Protein 8WT4 (pdb70)

Nearest PDB structures (foldseek):
  8wt4-assembly1_B  TM=1.008E+00  e=4.078E-30  Bacillus subtilis subsp. subtilis str. 168
  7v6s-assembly2_B  TM=8.913E-01  e=2.807E-09  Escherichia coli K-12
  8xud-assembly1_I  TM=8.919E-01  e=7.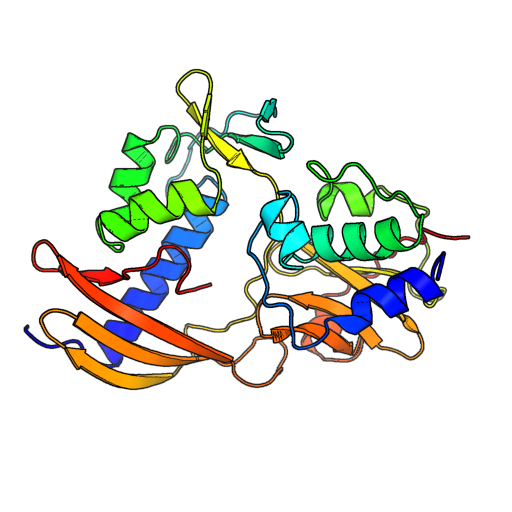367E-09  Escherichia coli K-12
  8xup-assembly1_I  TM=8.665E-01  e=4.696E-09  Escherichia coli K-12
  2k1g-assembly1_A  TM=8.722E-01  e=8.378E-09  Escherichia coli K-12

B-factor: mean 20.73, std 11.18, range [6.64, 70.28]

Structure (mmCIF, N/CA/C/O backbone):
data_8WT4
#
_entry.id   8WT4
#
_cell.length_a   92.200
_cell.length_b   58.840
_cell.length_c   69.390
_cell.angle_alpha   90.00
_cell.angle_beta   90.00
_cell.angle_gamma   90.00
#
_symmetry.space_group_name_H-M   'P 21 21 2'
#
loop_
_entity.id
_entity.type
_entity.pdbx_description
1 polymer 'Uncharacterized protein YoeB'
2 polymer 'Peptidoglycan DL-endopeptidase CwlO'
3 water water
#
loop_
_atom_site.group_PDB
_atom_site.id
_atom_site.type_symbol
_atom_site.label_atom_id
_atom_site.label_alt_id
_atom_site.label_comp_id
_atom_site.label_asym_id
_atom_site.label_entity_id
_atom_site.label_seq_id
_atom_site.pdbx_PDB_ins_code
_atom_site.Cartn_x
_atom_site.Cartn_y
_atom_site.Cartn_z
_atom_site.occupancy
_atom_site.B_iso_or_equiv
_atom_site.auth_seq_id
_atom_site.auth_comp_id
_atom_site.auth_asym_id
_atom_site.auth_atom_id
_atom_site.pdbx_PDB_model_num
ATOM 1 N N . SER A 1 27 ? 2.074 14.658 -4.009 1.00 54.15 27 SER A N 1
ATOM 2 C CA . SER A 1 27 ? 2.558 15.988 -4.370 1.00 61.92 27 SER A CA 1
ATOM 3 C C . SER A 1 27 ? 3.981 16.207 -3.863 1.00 66.52 27 SER A C 1
ATOM 4 O O . SER A 1 27 ? 4.945 15.752 -4.478 1.00 64.21 27 SER A O 1
ATOM 7 N N . GLY A 1 28 ? 4.102 16.891 -2.723 1.00 65.40 28 GLY A N 1
ATOM 8 C CA . GLY A 1 28 ? 5.385 17.028 -2.069 1.00 54.99 28 GLY A CA 1
ATOM 9 C C . GLY A 1 28 ? 6.001 15.724 -1.602 1.00 61.33 28 GLY A C 1
ATOM 10 O O . GLY A 1 28 ? 7.086 15.751 -1.014 1.00 54.86 28 GLY A O 1
ATOM 11 N N . ASP A 1 29 ? 5.343 14.593 -1.859 1.00 46.37 29 ASP A N 1
ATOM 12 C CA . ASP A 1 29 ? 5.801 13.279 -1.438 1.00 46.53 29 ASP A CA 1
ATOM 13 C C . ASP A 1 29 ? 5.965 12.337 -2.623 1.00 38.44 29 ASP A C 1
ATOM 14 O O . ASP A 1 29 ? 5.421 12.552 -3.711 1.00 35.86 29 ASP A O 1
ATOM 19 N N . LEU A 1 30 ? 6.731 11.277 -2.377 1.00 34.26 30 LEU A N 1
ATOM 20 C CA . LEU A 1 30 ? 6.946 10.204 -3.336 1.00 31.05 30 LEU A CA 1
ATOM 21 C C . LEU A 1 30 ? 6.789 8.898 -2.575 1.00 23.18 30 LEU A C 1
ATOM 22 O O . LEU A 1 30 ? 7.536 8.648 -1.625 1.00 29.88 30 LEU A O 1
ATOM 27 N N . SER A 1 31 ? 5.811 8.084 -2.963 1.00 19.85 31 SER A N 1
ATOM 28 C CA . SER A 1 31 ? 5.540 6.860 -2.226 1.00 17.69 31 SER A CA 1
ATOM 29 C C . SER A 1 31 ? 6.475 5.736 -2.676 1.00 17.51 31 SER A C 1
ATOM 30 O O . SER A 1 31 ? 7.182 5.842 -3.680 1.00 25.35 31 SER A O 1
ATOM 33 N N . GLN A 1 32 ? 6.483 4.650 -1.895 1.00 21.25 32 GLN A N 1
ATOM 34 C CA . GLN A 1 32 ? 7.233 3.456 -2.278 1.00 24.24 32 GLN A CA 1
ATOM 35 C C . GLN A 1 32 ? 6.817 2.975 -3.661 1.00 22.93 32 GLN A C 1
ATOM 36 O O . GLN A 1 32 ? 7.661 2.607 -4.487 1.00 22.17 32 GLN A O 1
ATOM 42 N N . LYS A 1 33 ? 5.509 2.974 -3.924 1.00 25.36 33 LYS A N 1
ATOM 43 C CA . LYS A 1 33 ? 4.980 2.529 -5.209 1.00 25.29 33 LYS A CA 1
ATOM 44 C C . LYS A 1 33 ? 5.452 3.433 -6.344 1.00 24.47 33 LYS A C 1
ATOM 45 O O . LYS A 1 33 ? 5.869 2.953 -7.406 1.00 22.75 33 LYS A O 1
ATOM 51 N N . GLN A 1 34 ? 5.386 4.751 -6.136 1.00 18.66 34 GLN A N 1
ATOM 52 C CA . GLN A 1 34 ? 5.815 5.688 -7.168 1.00 18.81 34 GLN A CA 1
ATOM 53 C C . GLN A 1 34 ? 7.322 5.628 -7.375 1.00 18.96 34 GLN A C 1
ATOM 54 O O . GLN A 1 34 ? 7.803 5.751 -8.507 1.00 20.02 34 GLN A O 1
ATOM 60 N N . ALA A 1 35 ? 8.081 5.444 -6.293 1.00 15.96 35 ALA A N 1
ATOM 61 C CA . ALA A 1 35 ? 9.535 5.387 -6.409 1.00 16.70 35 ALA A CA 1
ATOM 62 C C . ALA A 1 35 ? 9.975 4.210 -7.268 1.00 15.75 35 ALA A C 1
ATOM 63 O O . ALA A 1 35 ? 10.889 4.341 -8.092 1.00 16.51 35 ALA A O 1
ATOM 65 N N . LEU A 1 36 ? 9.340 3.049 -7.089 1.00 19.29 36 LEU A N 1
ATOM 66 C CA . LEU A 1 36 ? 9.698 1.888 -7.898 1.00 19.41 36 LEU A CA 1
ATOM 67 C C . LEU A 1 36 ? 9.358 2.104 -9.369 1.00 18.10 36 LEU A C 1
ATOM 68 O O . LEU A 1 36 ? 10.146 1.740 -10.251 1.00 17.33 36 LEU A O 1
ATOM 73 N N . GLN A 1 37 ? 8.198 2.703 -9.659 1.00 17.46 37 GLN A N 1
ATOM 74 C CA . GLN A 1 37 ? 7.834 2.949 -11.052 1.00 20.43 37 GLN A CA 1
ATOM 75 C C . GLN A 1 37 ? 8.826 3.892 -11.727 1.00 19.08 37 GLN A C 1
ATOM 76 O O . GLN A 1 37 ? 9.196 3.684 -12.889 1.00 18.07 37 GLN A O 1
ATOM 82 N N . LEU A 1 38 ? 9.273 4.929 -11.011 1.00 17.24 38 LEU A N 1
ATOM 83 C CA . LEU A 1 38 ? 10.290 5.824 -11.554 1.00 14.14 38 LEU A CA 1
ATOM 84 C C . LEU A 1 38 ? 11.622 5.110 -11.727 1.00 16.78 38 LEU A C 1
ATOM 85 O O . LEU A 1 38 ? 12.324 5.328 -12.723 1.00 16.19 38 LEU A O 1
ATOM 90 N N . ALA A 1 39 ? 11.992 4.263 -10.762 1.00 17.52 39 ALA A N 1
ATOM 91 C CA . ALA A 1 39 ? 13.238 3.511 -10.878 1.00 13.59 39 ALA A CA 1
ATOM 92 C C . ALA A 1 39 ? 13.225 2.610 -12.108 1.00 13.65 39 ALA A C 1
ATOM 93 O O . ALA A 1 39 ? 14.229 2.512 -12.827 1.00 14.21 39 ALA A O 1
ATOM 95 N N . LEU A 1 40 ? 12.092 1.952 -12.377 1.00 13.49 40 LEU A N 1
ATOM 96 C CA . LEU A 1 40 ? 12.018 1.080 -13.545 1.00 14.00 40 LEU A CA 1
ATOM 97 C C . LEU A 1 40 ? 12.140 1.874 -14.839 1.00 14.73 40 LEU A C 1
ATOM 98 O O . LEU A 1 40 ? 12.739 1.398 -15.812 1.00 15.99 40 LEU A O 1
ATOM 103 N N . SER A 1 41 ? 11.584 3.089 -14.872 1.00 12.19 41 SER A N 1
ATOM 104 C CA . SER A 1 41 ? 11.759 3.931 -16.051 1.00 11.23 41 SER A CA 1
ATOM 105 C C . SER A 1 41 ? 13.216 4.345 -16.220 1.00 15.92 41 SER A C 1
ATOM 106 O O . SER A 1 41 ? 13.749 4.324 -17.339 1.00 16.77 41 SER A O 1
ATOM 109 N N . ALA A 1 42 ? 13.876 4.724 -15.124 1.00 13.86 42 ALA A N 1
ATOM 110 C CA . ALA A 1 42 ? 15.293 5.065 -15.198 1.00 12.53 42 ALA A CA 1
ATOM 111 C C . ALA A 1 42 ? 16.119 3.891 -15.709 1.00 12.76 42 ALA A C 1
ATOM 112 O O . ALA A 1 42 ? 17.037 4.074 -16.516 1.00 15.47 42 ALA A O 1
ATOM 114 N N . ARG A 1 43 ? 15.809 2.676 -15.249 1.00 12.94 43 ARG A N 1
ATOM 115 C CA . ARG A 1 43 ? 16.531 1.498 -15.721 1.00 11.10 43 ARG A CA 1
ATOM 116 C C . ARG A 1 43 ? 16.386 1.333 -17.228 1.00 14.79 43 ARG A C 1
ATOM 117 O O . ARG A 1 43 ? 17.366 1.092 -17.941 1.00 12.88 43 ARG A O 1
ATOM 125 N N . GLU A 1 44 ? 15.156 1.441 -17.725 1.00 13.29 44 GLU A N 1
ATOM 126 C CA . GLU A 1 44 ? 14.917 1.282 -19.152 1.00 16.68 44 GLU A CA 1
ATOM 127 C C . GLU A 1 44 ? 15.643 2.357 -19.956 1.00 14.12 44 GLU A C 1
ATOM 128 O O . GLU A 1 44 ? 16.256 2.062 -20.989 1.00 12.91 44 GLU A O 1
ATOM 134 N N . HIS A 1 45 ? 15.611 3.607 -19.485 1.00 11.77 45 HIS A N 1
ATOM 135 C CA . HIS A 1 45 ? 16.286 4.687 -20.202 1.00 11.76 45 HIS A CA 1
ATOM 136 C C . HIS A 1 45 ? 17.803 4.522 -20.183 1.00 12.93 45 HIS A C 1
ATOM 137 O O . HIS A 1 45 ? 18.471 4.758 -21.199 1.00 15.55 45 HIS A O 1
ATOM 144 N N . PHE A 1 46 ? 18.370 4.121 -19.044 1.00 11.88 46 PHE A N 1
ATOM 145 C CA . PHE A 1 46 ? 19.812 3.900 -18.991 1.00 9.87 46 PHE A CA 1
ATOM 146 C C . PHE A 1 46 ? 20.223 2.781 -19.939 1.00 12.83 46 PHE A C 1
ATOM 147 O O . PHE A 1 46 ? 21.167 2.929 -20.727 1.00 12.28 46 PHE A O 1
ATOM 155 N N . TRP A 1 47 ? 19.520 1.649 -19.874 1.00 12.97 47 TRP A N 1
ATOM 156 C CA . TRP A 1 47 ? 19.856 0.506 -20.716 1.00 10.91 47 TRP A CA 1
ATOM 157 C C . TRP A 1 47 ? 19.735 0.858 -22.195 1.00 12.95 47 TRP A C 1
ATOM 158 O O . TRP A 1 47 ? 20.625 0.547 -22.998 1.00 12.33 47 TRP A O 1
ATOM 169 N N . ASN A 1 48 ? 18.641 1.525 -22.568 1.00 11.39 48 ASN A N 1
ATOM 170 C CA . ASN A 1 48 ? 18.414 1.859 -23.972 1.00 13.88 48 ASN A CA 1
ATOM 171 C C . ASN A 1 48 ? 19.462 2.837 -24.491 1.00 13.82 48 ASN A C 1
ATOM 172 O O . ASN A 1 48 ? 19.916 2.721 -25.639 1.00 14.12 48 ASN A O 1
ATOM 177 N N . THR A 1 49 ? 19.852 3.810 -23.665 1.00 13.73 49 THR A N 1
ATOM 178 C CA . THR A 1 49 ? 20.849 4.785 -24.094 1.00 12.59 49 THR A CA 1
ATOM 179 C C . THR A 1 49 ? 22.228 4.149 -24.231 1.00 12.76 49 THR A C 1
ATOM 180 O O . THR A 1 49 ? 22.924 4.386 -25.224 1.00 15.03 49 THR A O 1
ATOM 184 N N . MET A 1 50 ? 22.644 3.339 -23.247 1.00 8.37 50 MET A N 1
ATOM 185 C CA . MET A 1 50 ? 23.876 2.565 -23.406 1.00 11.44 50 MET A CA 1
ATOM 186 C C . MET A 1 50 ? 23.811 1.625 -24.604 1.00 13.74 50 MET A C 1
ATOM 187 O O . MET A 1 50 ? 24.837 1.370 -25.247 1.00 15.51 50 MET A O 1
ATOM 192 N N . SER A 1 51 ? 22.626 1.086 -24.909 1.00 12.39 51 SER A N 1
ATOM 193 C CA . SER A 1 51 ? 22.463 0.168 -26.033 1.00 13.35 51 SER A CA 1
ATOM 194 C C . SER A 1 51 ? 22.377 0.881 -27.374 1.00 16.72 51 SER A C 1
ATOM 195 O O . SER A 1 51 ? 22.520 0.224 -28.411 1.00 19.01 51 SER A O 1
ATOM 198 N N . GLY A 1 52 ? 22.131 2.188 -27.376 1.00 13.47 52 GLY A N 1
ATOM 199 C CA . GLY A 1 52 ? 22.060 2.966 -28.593 1.00 16.45 52 GLY A CA 1
ATOM 200 C C . GLY A 1 52 ? 20.701 3.038 -29.256 1.00 16.49 52 GLY A C 1
ATOM 201 O O . GLY A 1 52 ? 20.604 3.584 -30.359 1.00 18.73 52 GLY A O 1
ATOM 202 N N . HIS A 1 53 ? 19.648 2.519 -28.625 1.00 15.35 53 HIS A N 1
ATOM 203 C CA . HIS A 1 53 ? 18.365 2.409 -29.305 1.00 13.76 53 HIS A CA 1
ATOM 204 C C . HIS A 1 53 ? 17.260 2.161 -28.291 1.00 17.18 53 HIS A C 1
ATOM 205 O O . HIS A 1 53 ? 17.437 1.381 -27.353 1.00 18.21 53 HIS A O 1
ATOM 212 N N . ASN A 1 54 ? 16.122 2.824 -28.492 1.00 16.26 54 ASN A N 1
ATOM 213 C CA . ASN A 1 54 ? 14.912 2.503 -27.748 1.00 18.77 54 ASN A CA 1
ATOM 214 C C . ASN A 1 54 ? 14.145 1.477 -28.572 1.00 21.42 54 ASN A C 1
ATOM 215 O O . ASN A 1 54 ? 13.676 1.810 -29.672 1.00 23.20 54 ASN A O 1
ATOM 220 N N . PRO A 1 55 ? 14.004 0.232 -28.106 1.00 19.46 55 PRO A N 1
ATOM 221 C CA . PRO A 1 55 ? 13.367 -0.799 -28.943 1.00 19.40 55 PRO A CA 1
ATOM 222 C C . PRO A 1 55 ? 11.966 -0.460 -29.406 1.00 26.25 55 PRO A C 1
ATOM 223 O O . PRO A 1 55 ? 11.493 -1.044 -30.382 1.00 32.05 55 PRO A O 1
ATOM 227 N N . LYS A 1 56 ? 11.287 0.466 -28.754 1.00 21.96 56 LYS A N 1
ATOM 228 C CA . LYS A 1 56 ? 9.907 0.741 -29.108 1.00 35.32 56 LYS A CA 1
ATOM 229 C C . LYS A 1 56 ? 9.797 1.748 -30.248 1.00 39.03 56 LYS A C 1
ATOM 230 O O . LYS A 1 56 ? 8.709 1.924 -30.805 1.00 37.30 56 LYS A O 1
ATOM 236 N N . VAL A 1 57 ? 10.896 2.404 -30.612 1.00 25.39 57 VAL A N 1
ATOM 237 C CA . VAL A 1 57 ? 10.957 3.185 -31.847 1.00 24.63 57 VAL A CA 1
ATOM 238 C C . VAL A 1 57 ? 11.245 2.217 -32.993 1.00 23.64 57 VAL A C 1
ATOM 239 O O . VAL A 1 57 ? 12.372 1.739 -33.156 1.00 24.63 57 VAL A O 1
ATOM 243 N N . LYS A 1 58 ? 10.227 1.937 -33.798 1.00 32.29 58 LYS A N 1
ATOM 244 C CA . LYS A 1 58 ? 10.378 0.990 -34.886 1.00 27.90 58 LYS A CA 1
ATOM 245 C C . LYS A 1 58 ? 10.947 1.673 -36.123 1.00 20.34 58 LYS A C 1
ATOM 246 O O . LYS A 1 58 ? 10.814 2.886 -36.311 1.00 21.12 58 LYS A O 1
ATOM 252 N N . LYS A 1 59 ? 11.613 0.872 -36.951 1.00 22.04 59 LYS A N 1
ATOM 253 C CA . LYS A 1 59 ? 12.149 1.289 -38.243 1.00 21.63 59 LYS A CA 1
ATOM 254 C C . LYS A 1 59 ? 13.246 2.342 -38.125 1.00 23.24 59 LYS A C 1
ATOM 255 O O . LYS A 1 59 ? 13.526 3.054 -39.096 1.00 20.49 59 LYS A O 1
ATOM 261 N N . ALA A 1 60 ? 13.893 2.457 -36.966 1.00 14.71 60 ALA A N 1
ATOM 262 C CA . ALA A 1 60 ? 15.078 3.298 -36.875 1.00 20.13 60 ALA A CA 1
ATOM 263 C C . ALA A 1 60 ? 16.217 2.673 -37.672 1.00 16.22 60 ALA A C 1
ATOM 264 O O . ALA A 1 60 ? 16.275 1.455 -37.863 1.00 23.21 60 ALA A O 1
ATOM 266 N N . VAL A 1 61 ? 17.124 3.519 -38.151 1.00 14.92 61 VAL A N 1
ATOM 267 C CA . VAL A 1 61 ? 18.311 3.059 -38.860 1.00 16.40 61 VAL A CA 1
ATOM 268 C C . VAL A 1 61 ? 19.494 3.169 -37.913 1.00 20.30 61 VAL A C 1
ATOM 269 O O . VAL A 1 61 ? 19.585 4.112 -37.115 1.00 19.52 61 VAL A O 1
ATOM 273 N N . CYS A 1 62 ? 20.380 2.189 -37.971 1.00 18.70 62 CYS A N 1
ATOM 274 C CA . CYS A 1 62 ? 21.549 2.160 -37.096 1.00 20.61 62 CYS A CA 1
ATOM 275 C C . CYS A 1 62 ? 22.819 2.198 -37.926 1.00 17.77 62 CYS A C 1
ATOM 276 O O . CYS A 1 62 ? 23.155 1.196 -38.586 1.00 25.61 62 CYS A O 1
ATOM 279 N N . PRO A 1 63 ? 23.538 3.318 -37.936 1.00 17.27 63 PRO A N 1
ATOM 280 C CA . PRO A 1 63 ? 24.796 3.383 -38.686 1.00 25.66 63 PRO A CA 1
ATOM 281 C C . PRO A 1 63 ? 25.762 2.318 -38.197 1.00 27.96 63 PRO A C 1
ATOM 282 O O . PRO A 1 63 ? 25.928 2.106 -36.994 1.00 19.97 63 PRO A O 1
ATOM 286 N N . SER A 1 64 ? 26.376 1.626 -39.145 1.00 22.68 64 SER A N 1
ATOM 287 C CA . SER A 1 64 ? 27.354 0.608 -38.826 1.00 22.21 64 SER A CA 1
ATOM 288 C C . SER A 1 64 ? 28.741 1.240 -38.788 1.00 25.82 64 SER A C 1
ATOM 289 O O . SER A 1 64 ? 28.917 2.438 -39.025 1.00 31.98 64 SER A O 1
ATOM 292 N N . GLY A 1 65 ? 29.736 0.434 -38.479 1.00 31.83 65 GLY A N 1
ATOM 293 C CA . GLY A 1 65 ? 31.056 1.034 -38.473 1.00 39.87 65 GLY A CA 1
ATOM 294 C C . GLY A 1 65 ? 31.445 1.565 -37.109 1.00 41.40 65 GLY A C 1
ATOM 295 O O . GLY A 1 65 ? 30.617 1.999 -36.306 1.00 29.97 65 GLY A O 1
ATOM 296 N N . THR A 1 66 ? 32.744 1.532 -36.853 1.00 31.89 66 THR A N 1
ATOM 297 C CA . THR A 1 66 ? 33.308 1.902 -35.570 1.00 25.51 66 THR A CA 1
ATOM 298 C C . THR A 1 66 ? 34.372 2.966 -35.782 1.00 28.11 66 THR A C 1
ATOM 299 O O . THR A 1 66 ? 34.777 3.264 -36.909 1.00 24.67 66 THR A O 1
ATOM 303 N N . PHE A 1 67 ? 34.815 3.550 -34.677 1.00 18.85 67 PHE A N 1
ATOM 304 C CA . PHE A 1 67 ? 35.974 4.424 -34.703 1.00 19.12 67 PHE A CA 1
ATOM 305 C C . PHE A 1 67 ? 36.633 4.390 -33.335 1.00 22.45 67 PHE A C 1
ATOM 306 O O . PHE A 1 67 ? 36.017 4.020 -32.329 1.00 18.31 67 PHE A O 1
ATOM 314 N N . GLU A 1 68 ? 37.902 4.771 -33.312 1.00 17.62 68 GLU A N 1
ATOM 315 C CA . GLU A 1 68 ? 38.657 4.863 -32.074 1.00 16.91 68 GLU A CA 1
ATOM 316 C C . GLU A 1 68 ? 38.742 6.316 -31.640 1.00 23.11 68 GLU A C 1
ATOM 317 O O . GLU A 1 68 ? 38.972 7.210 -32.461 1.00 19.91 68 GLU A O 1
ATOM 323 N N . TYR A 1 69 ? 38.538 6.548 -30.348 1.00 15.41 69 TYR A N 1
ATOM 324 C CA . TYR A 1 69 ? 38.635 7.882 -29.778 1.00 13.01 69 TYR A CA 1
ATOM 325 C C . TYR A 1 69 ? 38.998 7.730 -28.311 1.00 22.27 69 TYR A C 1
ATOM 326 O O . TYR A 1 69 ? 38.388 6.923 -27.603 1.00 16.88 69 TYR A O 1
ATOM 335 N N . GLN A 1 70 ? 40.015 8.472 -27.872 1.00 21.48 70 GLN A N 1
ATOM 336 C CA . GLN A 1 70 ? 40.466 8.433 -26.482 1.00 16.81 70 GLN A CA 1
ATOM 337 C C . GLN A 1 70 ? 40.862 7.020 -26.052 1.00 15.08 70 GLN A C 1
ATOM 338 O O . GLN A 1 70 ? 40.645 6.629 -24.899 1.00 20.58 70 GLN A O 1
ATOM 344 N N . ASN A 1 71 ? 41.432 6.247 -26.984 1.00 14.76 71 ASN A N 1
ATOM 345 C CA . ASN A 1 71 ? 41.864 4.865 -26.774 1.00 17.72 71 ASN A CA 1
ATOM 346 C C . ASN A 1 71 ? 40.704 3.934 -26.434 1.00 17.11 71 ASN A C 1
ATOM 347 O O . ASN A 1 71 ? 40.912 2.872 -25.842 1.00 18.67 71 ASN A O 1
ATOM 352 N N . LEU A 1 72 ? 39.485 4.317 -26.805 1.00 16.89 72 LEU A N 1
ATOM 353 C CA . LEU A 1 72 ? 38.302 3.476 -26.688 1.00 12.77 72 LEU A CA 1
ATOM 354 C C . LEU A 1 72 ? 37.724 3.226 -28.074 1.00 17.07 72 LEU A C 1
ATOM 355 O O . LEU A 1 72 ? 37.857 4.061 -28.972 1.00 16.92 72 LEU A O 1
ATOM 360 N N . GLN A 1 73 ? 37.081 2.071 -28.243 1.00 16.65 73 GLN A N 1
ATOM 361 C CA . GLN A 1 73 ? 36.369 1.744 -29.473 1.00 18.60 73 GLN A CA 1
ATOM 362 C C . GLN A 1 73 ? 34.910 2.165 -29.331 1.00 15.60 73 GLN A C 1
ATOM 363 O O . GLN A 1 73 ? 34.262 1.837 -28.333 1.00 14.97 73 GLN A O 1
ATOM 369 N N . TYR A 1 74 ? 34.395 2.875 -30.335 1.00 10.69 74 TYR A N 1
ATOM 370 C CA . TYR A 1 74 ? 33.049 3.433 -30.309 1.00 11.93 74 TYR A CA 1
ATOM 371 C C . TYR A 1 74 ? 32.167 2.819 -31.386 1.00 15.08 74 TYR A C 1
ATOM 372 O O . TYR A 1 74 ? 32.641 2.436 -32.460 1.00 15.29 74 TYR A O 1
ATOM 381 N N . VAL A 1 75 ? 30.867 2.748 -31.089 1.00 12.23 75 VAL A N 1
ATOM 382 C CA . VAL A 1 75 ? 29.830 2.508 -32.084 1.00 16.46 75 VAL A CA 1
ATOM 383 C C . VAL A 1 75 ? 28.851 3.675 -32.038 1.00 14.97 75 VAL A C 1
ATOM 384 O O . VAL A 1 75 ? 28.766 4.411 -31.051 1.00 15.03 75 VAL A O 1
ATOM 388 N N . TYR A 1 76 ? 28.098 3.832 -33.123 1.00 14.38 76 TYR A N 1
ATOM 389 C CA . TYR A 1 76 ? 27.124 4.909 -33.221 1.00 13.13 76 TYR A CA 1
ATOM 390 C C . TYR A 1 76 ? 25.780 4.529 -32.604 1.00 13.74 76 TYR A C 1
ATOM 391 O O . TYR A 1 76 ? 25.340 3.377 -32.672 1.00 15.46 76 TYR A O 1
ATOM 400 N N . MET A 1 77 ? 25.139 5.520 -31.984 1.00 14.70 77 MET A N 1
ATOM 401 C CA . MET A 1 77 ? 23.731 5.4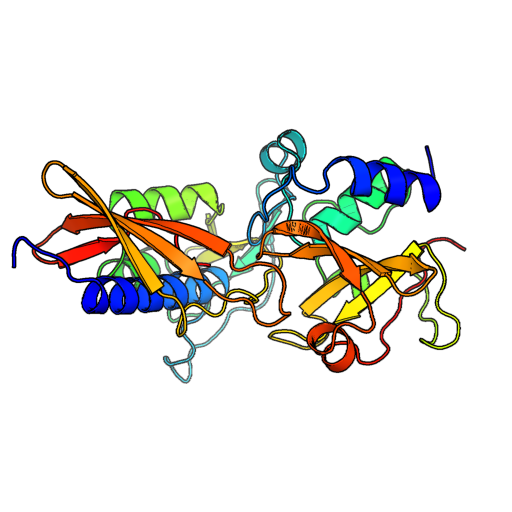16 -31.614 1.00 11.92 77 MET A CA 1
ATOM 402 C C . MET A 1 77 ? 22.873 5.201 -32.859 1.00 15.42 77 MET A C 1
ATOM 403 O O . MET A 1 77 ? 23.203 5.662 -33.956 1.00 17.21 77 MET A O 1
ATOM 408 N N . CYS A 1 78 ? 21.759 4.492 -32.685 1.00 13.85 78 CYS A N 1
ATOM 409 C CA . CYS A 1 78 ? 20.777 4.405 -33.757 1.00 15.58 78 CYS A CA 1
ATOM 410 C C . CYS A 1 78 ? 20.081 5.758 -33.918 1.00 15.06 78 CYS A C 1
ATOM 411 O O . CYS A 1 78 ? 20.188 6.644 -33.065 1.00 15.31 78 CYS A O 1
ATOM 414 N N . SER A 1 79 ? 19.342 5.905 -35.024 1.00 15.16 79 SER A N 1
ATOM 415 C CA . SER A 1 79 ? 18.827 7.219 -35.408 1.00 14.07 79 SER A CA 1
ATOM 416 C C . SER A 1 79 ? 17.916 7.827 -34.344 1.00 17.56 79 SER A C 1
ATOM 417 O O . SER A 1 79 ? 17.919 9.050 -34.162 1.00 16.54 79 SER A O 1
ATOM 420 N N . ASP A 1 80 ? 17.141 7.007 -33.625 1.00 16.08 80 ASP A N 1
ATOM 421 C CA . ASP A 1 80 ? 16.239 7.562 -32.617 1.00 16.90 80 ASP A CA 1
ATOM 422 C C . ASP A 1 80 ? 16.988 8.226 -31.466 1.00 19.55 80 ASP A C 1
ATOM 423 O O . ASP A 1 80 ? 16.398 9.038 -30.744 1.00 19.86 80 ASP A O 1
ATOM 428 N N . LEU A 1 81 ? 18.270 7.910 -31.288 1.00 14.58 81 LEU A N 1
ATOM 429 C CA . LEU A 1 81 ? 19.131 8.559 -30.305 1.00 13.07 81 LEU A CA 1
ATOM 430 C C . LEU A 1 81 ? 20.383 9.115 -30.976 1.00 15.95 81 LEU A C 1
ATOM 431 O O . LEU A 1 81 ? 21.441 9.217 -30.353 1.00 16.88 81 LEU A O 1
ATOM 436 N N . GLY A 1 82 ? 20.257 9.491 -32.255 1.00 13.99 82 GLY A N 1
ATOM 437 C CA . GLY A 1 82 ? 21.392 9.721 -33.138 1.00 13.26 82 GLY A CA 1
ATOM 438 C C . GLY A 1 82 ? 22.166 10.992 -32.876 1.00 13.98 82 GLY A C 1
ATOM 439 O O . GLY A 1 82 ? 23.289 11.124 -33.373 1.00 18.47 82 GLY A O 1
ATOM 440 N N . THR A 1 83 ? 21.597 11.932 -32.128 1.00 14.49 83 THR A N 1
ATOM 441 C CA . THR A 1 83 ? 22.269 13.175 -31.794 1.00 14.92 83 THR A CA 1
ATOM 442 C C . THR A 1 83 ? 22.195 13.375 -30.290 1.00 9.86 83 THR A C 1
ATOM 443 O O . THR A 1 83 ? 21.365 12.767 -29.608 1.00 14.26 83 THR A O 1
ATOM 447 N N . LYS A 1 84 ? 23.070 14.241 -29.775 1.00 12.92 84 LYS A N 1
ATOM 448 C CA . LYS A 1 84 ? 22.994 14.576 -28.357 1.00 12.17 84 LYS A CA 1
ATOM 449 C C . LYS A 1 84 ? 21.624 15.132 -27.999 1.00 15.04 84 LYS A C 1
ATOM 450 O O . LYS A 1 84 ? 21.054 14.782 -26.957 1.00 15.97 84 LYS A O 1
ATOM 456 N N . ALA A 1 85 ? 21.070 15.995 -28.858 1.00 20.75 85 ALA A N 1
ATOM 457 C CA . ALA A 1 85 ? 19.765 16.583 -28.577 1.00 21.26 85 ALA A CA 1
ATOM 458 C C . ALA A 1 85 ? 18.689 15.511 -28.456 1.00 21.43 85 ALA A C 1
ATOM 459 O O . ALA A 1 85 ? 17.840 15.576 -27.559 1.00 16.91 85 ALA A O 1
ATOM 461 N N . LYS A 1 86 ? 18.714 14.513 -29.345 1.00 16.50 86 LYS A N 1
ATOM 462 C CA . LYS A 1 86 ? 17.743 13.426 -29.257 1.00 16.20 86 LYS A CA 1
ATOM 463 C C . LYS A 1 86 ? 17.899 12.651 -27.954 1.00 14.22 86 LYS A C 1
ATOM 464 O O . LYS A 1 86 ? 16.906 12.247 -27.343 1.00 14.59 86 LYS A O 1
ATOM 470 N N . ALA A 1 87 ? 19.140 12.432 -27.512 1.00 15.35 87 ALA A N 1
ATOM 471 C CA . ALA A 1 87 ? 19.343 11.685 -26.276 1.00 13.93 87 ALA A CA 1
ATOM 472 C C . ALA A 1 87 ? 18.914 12.504 -25.065 1.00 13.61 87 ALA A C 1
ATOM 473 O O . ALA A 1 87 ? 18.288 11.974 -24.139 1.00 15.64 87 ALA A O 1
ATOM 475 N N . VAL A 1 88 ? 19.235 13.798 -25.058 1.00 16.45 88 VAL A N 1
ATOM 476 C CA . VAL A 1 88 ? 18.815 14.661 -23.958 1.00 15.81 88 VAL A CA 1
ATOM 477 C C . VAL A 1 88 ? 17.296 14.663 -23.829 1.00 16.68 88 VAL A C 1
ATOM 478 O O . VAL A 1 88 ? 16.749 14.546 -22.723 1.00 19.15 88 VAL A O 1
ATOM 482 N N . ASN A 1 89 ? 16.586 14.786 -24.954 1.00 17.41 89 ASN A N 1
ATOM 483 C CA . ASN A 1 89 ? 15.126 14.776 -24.898 1.00 22.20 89 ASN A CA 1
ATOM 484 C C . ASN A 1 89 ? 14.584 13.436 -24.424 1.00 22.68 89 ASN A C 1
ATOM 485 O O . ASN A 1 89 ? 13.550 13.395 -23.747 1.00 17.94 89 ASN A O 1
ATOM 490 N N . TYR A 1 90 ? 15.255 12.337 -24.779 1.00 17.14 90 TYR A N 1
ATOM 491 C CA . TYR A 1 90 ? 14.819 11.023 -24.325 1.00 16.21 90 TYR A CA 1
ATOM 492 C C . TYR A 1 90 ? 14.928 10.904 -22.809 1.00 12.55 90 TYR A C 1
ATOM 493 O O . TYR A 1 90 ? 14.030 10.361 -22.157 1.00 15.60 90 TYR A O 1
ATOM 502 N N . LEU A 1 91 ? 16.008 11.433 -22.232 1.00 14.63 91 LEU A N 1
ATOM 503 C CA . LEU A 1 91 ? 16.293 11.264 -20.809 1.00 11.54 91 LEU A CA 1
ATOM 504 C C . LEU A 1 91 ? 15.649 12.317 -19.919 1.00 16.01 91 LEU A C 1
ATOM 505 O O . LEU A 1 91 ? 15.495 12.076 -18.717 1.00 14.73 91 LEU A O 1
ATOM 510 N N . THR A 1 92 ? 15.281 13.469 -20.475 1.00 16.83 92 THR A N 1
ATOM 511 C CA . THR A 1 92 ? 14.765 14.573 -19.667 1.00 21.58 92 THR A CA 1
ATOM 512 C C . THR A 1 92 ? 13.601 14.200 -18.744 1.00 16.51 92 THR A C 1
ATOM 513 O O . THR A 1 92 ? 13.599 14.669 -17.593 1.00 16.59 92 THR A O 1
ATOM 517 N N . PRO A 1 93 ? 12.612 13.391 -19.147 1.00 17.32 93 PRO A N 1
ATOM 518 C CA . PRO A 1 93 ? 11.485 13.131 -18.230 1.00 17.36 93 PRO A CA 1
ATOM 519 C C . PRO A 1 93 ? 11.872 12.436 -16.931 1.00 22.06 93 PRO A C 1
ATOM 520 O O . PRO A 1 93 ? 11.164 12.596 -15.927 1.00 20.98 93 PRO A O 1
ATOM 524 N N . ILE A 1 94 ? 12.967 11.680 -16.906 1.00 17.35 94 ILE A N 1
ATOM 525 C CA . ILE A 1 94 ? 13.245 10.786 -15.788 1.00 13.97 94 ILE A CA 1
ATOM 526 C C . ILE A 1 94 ? 14.547 11.104 -15.055 1.00 12.87 94 ILE A C 1
ATOM 527 O O . ILE A 1 94 ? 14.687 10.719 -13.880 1.00 16.60 94 ILE A O 1
ATOM 532 N N . PHE A 1 95 ? 15.499 11.801 -15.671 1.00 10.71 95 PHE A N 1
ATOM 533 C CA . PHE A 1 95 ? 16.763 12.144 -15.034 1.00 13.90 95 PHE A CA 1
ATOM 534 C C . PHE A 1 95 ? 16.890 13.654 -14.926 1.00 16.79 95 PHE A C 1
ATOM 535 O O . PHE A 1 95 ? 16.462 14.384 -15.825 1.00 18.33 95 PHE A O 1
ATOM 543 N N . THR A 1 96 ? 17.495 14.117 -13.832 1.00 14.82 96 THR A N 1
ATOM 544 C CA . THR A 1 96 ? 17.732 15.545 -13.670 1.00 18.53 96 THR A CA 1
ATOM 545 C C . THR A 1 96 ? 18.732 16.041 -14.711 1.00 16.38 96 THR A C 1
ATOM 546 O O . THR A 1 96 ? 19.458 15.263 -15.337 1.00 17.19 96 THR A O 1
ATOM 550 N N . LYS A 1 97 ? 18.767 17.365 -14.887 1.00 17.20 97 LYS A N 1
ATOM 551 C CA . LYS A 1 97 ? 19.694 17.953 -15.849 1.00 15.58 97 LYS A CA 1
ATOM 552 C C . LYS A 1 97 ? 21.135 17.619 -15.495 1.00 17.44 97 LYS A C 1
ATOM 553 O O . LYS A 1 97 ? 21.937 17.283 -16.375 1.00 17.04 97 LYS A O 1
ATOM 559 N N . THR A 1 98 ? 21.480 17.708 -14.207 1.00 20.43 98 THR A N 1
ATOM 560 C CA . THR A 1 98 ? 22.832 17.375 -13.770 1.00 16.88 98 THR A CA 1
ATOM 561 C C . THR A 1 98 ? 23.140 15.905 -14.019 1.00 16.62 98 THR A C 1
ATOM 562 O O . THR A 1 98 ? 24.245 15.556 -14.455 1.00 17.80 98 THR A O 1
ATOM 566 N N . ALA A 1 99 ? 22.167 15.030 -13.752 1.00 16.35 99 ALA A N 1
ATOM 567 C CA . ALA A 1 99 ? 22.375 13.598 -13.943 1.00 15.30 99 ALA A CA 1
ATOM 568 C C . ALA A 1 99 ? 22.645 13.265 -15.404 1.00 16.91 99 ALA A C 1
ATOM 569 O O . ALA A 1 99 ? 23.466 12.391 -15.708 1.00 13.21 99 ALA A O 1
ATOM 571 N N . ILE A 1 100 ? 21.953 13.941 -16.321 1.00 12.25 100 ILE A N 1
ATOM 572 C CA . ILE A 1 100 ? 22.144 13.672 -17.743 1.00 13.68 100 ILE A CA 1
ATOM 573 C C . ILE A 1 100 ? 23.542 14.091 -18.175 1.00 14.26 100 ILE A C 1
ATOM 574 O O . ILE A 1 100 ? 24.258 13.337 -18.846 1.00 14.33 100 ILE A O 1
ATOM 579 N N . GLU A 1 101 ? 23.950 15.302 -17.789 1.00 15.20 101 GLU A N 1
ATOM 580 C CA . GLU A 1 101 ? 25.269 15.805 -18.155 1.00 15.86 101 GLU A CA 1
ATOM 581 C C . GLU A 1 101 ? 2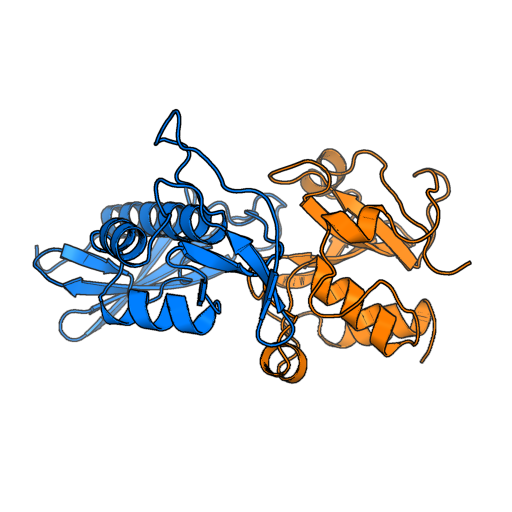6.370 14.929 -17.569 1.00 15.91 101 GLU A C 1
ATOM 582 O O . GLU A 1 101 ? 27.321 14.559 -18.266 1.00 17.43 101 GLU A O 1
ATOM 588 N N . LYS A 1 102 ? 26.244 14.569 -16.290 1.00 17.11 102 LYS A N 1
ATOM 589 C CA . LYS A 1 102 ? 27.258 13.728 -15.662 1.00 15.79 102 LYS A CA 1
ATOM 590 C C . LYS A 1 102 ? 27.239 12.314 -16.231 1.00 12.82 102 LYS A C 1
ATOM 591 O O . LYS A 1 102 ? 28.284 11.653 -16.294 1.00 13.99 102 LYS A O 1
ATOM 597 N N . GLY A 1 103 ? 26.069 11.839 -16.660 1.00 14.82 103 GLY A N 1
ATOM 598 C CA . GLY A 1 103 ? 25.997 10.516 -17.259 1.00 12.39 103 GLY A CA 1
ATOM 599 C C . GLY A 1 103 ? 26.710 10.437 -18.596 1.00 13.81 103 GLY A C 1
ATOM 600 O O . GLY A 1 103 ? 27.421 9.465 -18.873 1.00 13.81 103 GLY A O 1
ATOM 601 N N . PHE A 1 104 ? 26.530 11.451 -19.448 1.00 11.63 104 PHE A N 1
ATOM 602 C CA . PHE A 1 104 ? 27.283 11.501 -20.695 1.00 15.50 104 PHE A CA 1
ATOM 603 C C . PHE A 1 104 ? 28.781 11.467 -20.422 1.00 15.56 104 PHE A C 1
ATOM 604 O O . PHE A 1 104 ? 29.533 10.762 -21.104 1.00 15.34 104 PHE A O 1
ATOM 612 N N . LYS A 1 105 ? 29.227 12.219 -19.415 1.00 15.06 105 LYS A N 1
ATOM 613 C CA . LYS A 1 105 ? 30.648 12.288 -19.096 1.00 11.75 105 LYS A CA 1
ATOM 614 C C . LYS A 1 105 ? 31.145 10.974 -18.505 1.00 15.49 105 LYS A C 1
ATOM 615 O O . LYS A 1 105 ? 32.172 10.437 -18.939 1.00 16.59 105 LYS A O 1
ATOM 621 N N . ASP A 1 106 ? 30.417 10.435 -17.521 1.00 15.18 106 ASP A N 1
ATOM 622 C CA . ASP A 1 106 ? 30.862 9.227 -16.828 1.00 14.40 106 ASP A CA 1
ATOM 623 C C . ASP A 1 106 ? 30.986 8.032 -17.765 1.00 13.63 106 ASP A C 1
ATOM 624 O O . ASP A 1 106 ? 31.860 7.179 -17.569 1.00 14.46 106 ASP A O 1
ATOM 629 N N . TYR A 1 107 ? 30.114 7.927 -18.765 1.00 11.82 107 TYR A N 1
ATOM 630 C CA . TYR A 1 107 ? 30.138 6.784 -19.665 1.00 10.51 107 TYR A CA 1
ATOM 631 C C . TYR A 1 107 ? 30.757 7.113 -21.017 1.00 9.86 107 TYR A C 1
ATOM 632 O O . TYR A 1 107 ? 30.701 6.290 -21.935 1.00 11.60 107 TYR A O 1
ATOM 641 N N . HIS A 1 108 ? 31.387 8.290 -21.131 1.00 11.60 108 HIS A N 1
ATOM 642 C CA . HIS A 1 108 ? 32.278 8.642 -22.246 1.00 12.32 108 HIS A CA 1
ATOM 643 C C . HIS A 1 108 ? 31.558 8.689 -23.590 1.00 14.91 108 HIS A C 1
ATOM 644 O O . HIS A 1 108 ? 32.111 8.310 -24.624 1.00 13.92 108 HIS A O 1
ATOM 651 N N . PHE A 1 109 ? 30.325 9.186 -23.585 1.00 12.78 109 PHE A N 1
ATOM 652 C CA . PHE A 1 109 ? 29.656 9.477 -24.843 1.00 14.77 109 PHE A CA 1
ATOM 653 C C . PHE A 1 109 ? 30.423 10.564 -25.593 1.00 15.86 109 PHE A C 1
ATOM 654 O O . PHE A 1 109 ? 31.032 11.452 -24.990 1.00 15.06 109 PHE A O 1
ATOM 662 N N . THR A 1 110 ? 30.399 10.488 -26.921 1.00 15.58 110 THR A N 1
ATOM 663 C CA . THR A 1 110 ? 31.037 11.512 -27.733 1.00 14.60 110 THR A CA 1
ATOM 664 C C . THR A 1 110 ? 30.206 11.755 -28.983 1.00 17.63 110 THR A C 1
ATOM 665 O O . THR A 1 110 ? 29.349 10.951 -29.352 1.00 17.82 110 THR A O 1
ATOM 669 N N . VAL A 1 111 ? 30.451 12.896 -29.620 1.00 18.03 111 VAL A N 1
ATOM 670 C CA . VAL A 1 111 ? 29.825 13.240 -30.890 1.00 17.87 111 VAL A CA 1
ATOM 671 C C . VAL A 1 111 ? 30.900 13.175 -31.964 1.00 18.20 111 VAL A C 1
ATOM 672 O O . VAL A 1 111 ? 31.957 13.802 -31.829 1.00 22.51 111 VAL A O 1
ATOM 676 N N . SER A 1 112 ? 30.641 12.401 -33.014 1.00 17.42 112 SER A N 1
ATOM 677 C CA . SER A 1 112 ? 31.589 12.210 -34.103 1.00 21.26 112 SER A CA 1
ATOM 678 C C . SER A 1 112 ? 30.854 12.378 -35.420 1.00 26.40 112 SER A C 1
ATOM 679 O O . SER A 1 112 ? 29.898 11.644 -35.695 1.00 25.95 112 SER A O 1
ATOM 682 N N . LYS A 1 113 ? 31.300 13.339 -36.230 1.00 25.57 113 LYS A N 1
ATOM 683 C CA . LYS A 1 113 ? 30.704 13.588 -37.541 1.00 30.59 113 LYS A CA 1
ATOM 684 C C . LYS A 1 113 ? 29.224 13.934 -37.393 1.00 34.96 113 LYS A C 1
ATOM 685 O O . LYS A 1 113 ? 28.388 13.538 -38.209 1.00 33.87 113 LYS A O 1
ATOM 691 N N . GLY A 1 114 ? 28.898 14.657 -36.323 1.00 24.76 114 GLY A N 1
ATOM 692 C CA . GLY A 1 114 ? 27.535 15.046 -36.032 1.00 25.53 114 GLY A CA 1
ATOM 693 C C . GLY A 1 114 ? 26.659 13.967 -35.434 1.00 33.89 114 GLY A C 1
ATOM 694 O O . GLY A 1 114 ? 25.457 14.203 -35.253 1.00 36.43 114 GLY A O 1
ATOM 695 N N . LYS A 1 115 ? 27.210 12.800 -35.109 1.00 23.23 115 LYS A N 1
ATOM 696 C CA . LYS A 1 115 ? 26.432 11.678 -34.602 1.00 19.72 115 LYS A CA 1
ATOM 697 C C . LYS A 1 115 ? 26.881 11.326 -33.192 1.00 15.49 115 LYS A C 1
ATOM 698 O O . LYS A 1 115 ? 28.080 11.328 -32.895 1.00 20.75 115 LYS A O 1
ATOM 704 N N . LEU A 1 116 ? 25.913 11.018 -32.334 1.00 15.44 116 LEU A N 1
ATOM 705 C CA . LEU A 1 116 ? 26.217 10.541 -30.990 1.00 12.77 116 LEU A CA 1
ATOM 706 C C . LEU A 1 116 ? 26.751 9.114 -31.030 1.00 14.48 116 LEU A C 1
ATOM 707 O O . LEU A 1 116 ? 26.287 8.278 -31.812 1.00 16.96 116 LEU A O 1
ATOM 712 N N . ALA A 1 117 ? 27.730 8.838 -30.171 1.00 13.13 117 ALA A N 1
ATOM 713 C CA . ALA A 1 117 ? 28.414 7.554 -30.145 1.00 14.13 117 ALA A CA 1
ATOM 714 C C . ALA A 1 117 ? 28.712 7.173 -28.703 1.00 11.59 117 ALA A C 1
ATOM 715 O O . ALA A 1 117 ? 28.846 8.037 -27.832 1.00 12.25 117 ALA A O 1
ATOM 717 N N . VAL A 1 118 ? 28.827 5.868 -28.468 1.00 12.09 118 VAL A N 1
ATOM 718 C CA . VAL A 1 118 ? 29.019 5.300 -27.133 1.00 11.67 118 VAL A CA 1
ATOM 719 C C . VAL A 1 118 ? 30.103 4.230 -27.223 1.00 11.72 118 VAL A C 1
ATOM 720 O O . VAL A 1 118 ? 30.189 3.530 -28.245 1.00 14.11 118 VAL A O 1
ATOM 724 N N . PRO A 1 119 ? 30.968 4.080 -26.218 1.00 13.99 119 PRO A N 1
ATOM 725 C CA . PRO A 1 119 ? 31.974 3.011 -26.277 1.00 12.67 119 PRO A CA 1
ATOM 726 C C . PRO A 1 119 ? 31.338 1.632 -26.213 1.00 9.90 119 PRO A C 1
ATOM 727 O O . PRO A 1 119 ? 30.270 1.436 -25.625 1.00 13.14 119 PRO A O 1
ATOM 731 N N . ILE A 1 120 ? 32.026 0.664 -26.819 1.00 10.23 120 ILE A N 1
ATOM 732 C CA . ILE A 1 120 ? 31.616 -0.735 -26.745 1.00 10.25 120 ILE A CA 1
ATOM 733 C C . ILE A 1 120 ? 31.777 -1.219 -25.309 1.00 9.84 120 ILE A C 1
ATOM 734 O O . ILE A 1 120 ? 32.406 -0.548 -24.482 1.00 13.59 120 ILE A O 1
ATOM 739 N N . GLY A 1 121 ? 31.204 -2.372 -24.999 1.00 10.19 121 GLY A N 1
ATOM 740 C CA . GLY A 1 121 ? 31.313 -2.918 -23.664 1.00 10.58 121 GLY A CA 1
ATOM 741 C C . GLY A 1 121 ? 30.170 -3.873 -23.386 1.00 13.15 121 GLY A C 1
ATOM 742 O O . GLY A 1 121 ? 29.398 -4.223 -24.279 1.00 12.93 121 GLY A O 1
ATOM 743 N N . ASP A 1 122 ? 30.076 -4.274 -22.119 1.00 9.23 122 ASP A N 1
ATOM 744 C CA . ASP A 1 122 ? 29.190 -5.356 -21.710 1.00 8.28 122 ASP A CA 1
ATOM 745 C C . ASP A 1 122 ? 28.413 -4.987 -20.449 1.00 9.94 122 ASP A C 1
ATOM 746 O O . ASP A 1 122 ? 28.744 -4.042 -19.726 1.00 11.49 122 ASP A O 1
ATOM 751 N N . GLY A 1 123 ? 27.367 -5.767 -20.188 1.00 8.00 123 GLY A N 1
ATOM 752 C CA . GLY A 1 123 ? 26.530 -5.576 -19.016 1.00 11.24 123 GLY A CA 1
ATOM 753 C C . GLY A 1 123 ? 25.663 -6.798 -18.823 1.00 11.06 123 GLY A C 1
ATOM 754 O O . GLY A 1 123 ? 25.667 -7.720 -19.642 1.00 13.32 123 GLY A O 1
ATOM 755 N N . ASP A 1 124 ? 24.920 -6.798 -17.718 1.00 11.97 124 ASP A N 1
ATOM 756 C CA . ASP A 1 124 ? 23.931 -7.844 -17.477 1.00 10.30 124 ASP A CA 1
ATOM 757 C C . ASP A 1 124 ? 22.777 -7.243 -16.685 1.00 13.74 124 ASP A C 1
ATOM 758 O O . ASP A 1 124 ? 22.884 -6.143 -16.138 1.00 16.63 124 ASP A O 1
ATOM 763 N N . ASN A 1 125 ? 21.670 -7.991 -16.612 1.00 13.14 125 ASN A N 1
ATOM 764 C CA . ASN A 1 125 ? 20.460 -7.532 -15.934 1.00 11.51 125 ASN A CA 1
ATOM 765 C C . ASN A 1 125 ? 20.057 -8.471 -14.803 1.00 12.81 125 ASN A C 1
ATOM 766 O O . ASN A 1 125 ? 18.873 -8.758 -14.605 1.00 14.97 125 ASN A O 1
ATOM 771 N N . LEU A 1 126 ? 21.041 -8.924 -14.023 1.00 12.10 126 LEU A N 1
ATOM 772 C CA . LEU A 1 126 ? 20.775 -9.857 -12.928 1.00 11.37 126 LEU A CA 1
ATOM 773 C C . LEU A 1 126 ? 19.853 -9.284 -11.860 1.00 10.99 126 LEU A C 1
ATOM 774 O O . LEU A 1 126 ? 19.192 -10.051 -11.156 1.00 15.79 126 LEU A O 1
ATOM 779 N N . LEU A 1 127 ? 19.809 -7.964 -11.689 1.00 11.49 127 LEU A N 1
ATOM 780 C CA . LEU A 1 127 ? 18.931 -7.388 -10.672 1.00 12.78 127 LEU A CA 1
ATOM 781 C C . LEU A 1 127 ? 17.485 -7.396 -11.156 1.00 13.02 127 LEU A C 1
ATOM 782 O O . LEU A 1 127 ? 17.167 -6.816 -12.201 1.00 15.62 127 LEU A O 1
ATOM 787 N N . ASN A 1 128 ? 16.609 -8.056 -10.395 1.00 12.58 128 ASN A N 1
ATOM 788 C CA . ASN A 1 128 ? 15.187 -8.131 -10.735 1.00 13.52 128 A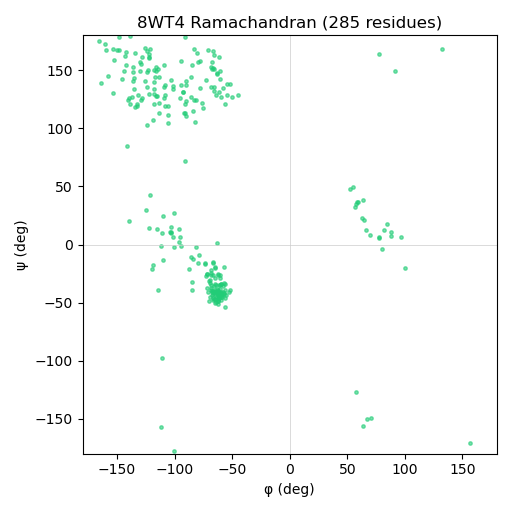SN A CA 1
ATOM 789 C C . ASN A 1 128 ? 14.451 -6.962 -10.079 1.00 18.32 128 ASN A C 1
ATOM 790 O O . ASN A 1 128 ? 13.697 -7.111 -9.118 1.00 15.39 128 ASN A O 1
ATOM 795 N N . TRP A 1 129 ? 14.695 -5.770 -10.633 1.00 13.69 129 TRP A N 1
ATOM 796 C CA . TRP A 1 129 ? 14.147 -4.542 -10.058 1.00 13.16 129 TRP A CA 1
ATOM 797 C C . TRP A 1 129 ? 12.628 -4.571 -9.934 1.00 16.62 129 TRP A C 1
ATOM 798 O O . TRP A 1 129 ? 12.080 -3.991 -8.993 1.00 15.83 129 TRP A O 1
ATOM 809 N N . LYS A 1 130 ? 11.924 -5.224 -10.862 1.00 14.96 130 LYS A N 1
ATOM 810 C CA . LYS A 1 130 ? 10.467 -5.186 -10.789 1.00 17.87 130 LYS A CA 1
ATOM 811 C C . LYS A 1 130 ? 9.932 -5.885 -9.541 1.00 16.49 130 LYS A C 1
ATOM 812 O O . LYS A 1 130 ? 8.798 -5.610 -9.133 1.00 18.59 130 LYS A O 1
ATOM 818 N N . LYS A 1 131 ? 10.723 -6.760 -8.913 1.00 12.33 131 LYS A N 1
ATOM 819 C CA . LYS A 1 131 ? 10.319 -7.453 -7.695 1.00 19.26 131 LYS A CA 1
ATOM 820 C C . LYS A 1 131 ? 10.973 -6.874 -6.444 1.00 17.19 131 LYS A C 1
ATOM 821 O O . LYS A 1 131 ? 10.956 -7.515 -5.388 1.00 15.90 131 LYS A O 1
ATOM 827 N N . SER A 1 132 ? 11.554 -5.682 -6.539 1.00 19.26 132 SER A N 1
ATOM 828 C CA . SER A 1 132 ? 12.239 -5.104 -5.396 1.00 14.37 132 SER A CA 1
ATOM 829 C C . SER A 1 132 ? 11.247 -4.459 -4.431 1.00 20.88 132 SER A C 1
ATOM 830 O O . SER A 1 132 ? 10.081 -4.215 -4.760 1.00 18.17 132 SER A O 1
ATOM 833 N N . THR A 1 133 ? 11.731 -4.195 -3.219 1.00 17.84 133 THR A N 1
ATOM 834 C CA . THR A 1 133 ? 11.020 -3.406 -2.225 1.00 18.43 133 THR A CA 1
ATOM 835 C C . THR A 1 133 ? 11.827 -2.147 -1.934 1.00 21.83 133 THR A C 1
ATOM 836 O O . THR A 1 133 ? 13.051 -2.131 -2.085 1.00 16.66 133 THR A O 1
ATOM 840 N N . ALA A 1 134 ? 11.138 -1.086 -1.523 1.00 17.56 134 ALA A N 1
ATOM 841 C CA . ALA A 1 134 ? 11.760 0.214 -1.314 1.00 15.61 134 ALA A CA 1
ATOM 842 C C . ALA A 1 134 ? 11.530 0.672 0.120 1.00 17.32 134 ALA A C 1
ATOM 843 O O . ALA A 1 134 ? 10.393 0.657 0.604 1.00 26.89 134 ALA A O 1
ATOM 845 N N . LYS A 1 135 ? 12.608 1.066 0.796 1.00 13.58 135 LYS A N 1
ATOM 846 C CA . LYS A 1 135 ? 12.558 1.580 2.160 1.00 16.87 135 LYS A CA 1
ATOM 847 C C . LYS A 1 135 ? 12.994 3.035 2.153 1.00 15.47 135 LYS A C 1
ATOM 848 O O . LYS A 1 135 ? 14.056 3.363 1.614 1.00 17.27 135 LYS A O 1
ATOM 854 N N . LEU A 1 136 ? 12.182 3.905 2.745 1.00 16.30 136 LEU A N 1
ATOM 855 C CA . LEU A 1 136 ? 12.546 5.312 2.812 1.00 15.07 136 LEU A CA 1
ATOM 856 C C . LEU A 1 136 ? 13.734 5.502 3.743 1.00 18.36 136 LEU A C 1
ATOM 857 O O . LEU A 1 136 ? 13.792 4.920 4.831 1.00 17.48 136 LEU A O 1
ATOM 862 N N . ILE A 1 137 ? 14.694 6.309 3.300 1.00 13.56 137 ILE A N 1
ATOM 863 C CA . ILE A 1 137 ? 15.915 6.569 4.045 1.00 13.21 137 ILE A CA 1
ATOM 864 C C . ILE A 1 137 ? 16.002 8.021 4.496 1.00 15.64 137 ILE A C 1
ATOM 865 O O . ILE A 1 137 ? 16.438 8.301 5.614 1.00 16.62 137 ILE A O 1
ATOM 870 N N . SER A 1 138 ? 15.585 8.956 3.643 1.00 13.47 138 SER A N 1
ATOM 871 C CA . SER A 1 138 ? 15.866 10.368 3.860 1.00 15.79 138 SER A CA 1
ATOM 872 C C . SER A 1 138 ? 14.873 11.228 3.095 1.00 11.28 138 SER A C 1
ATOM 873 O O . SER A 1 138 ? 14.465 10.876 1.987 1.00 15.51 138 SER A O 1
ATOM 876 N N . LYS A 1 139 ? 14.505 12.367 3.691 1.00 11.65 139 LYS A N 1
ATOM 877 C CA . LYS A 1 139 ? 13.886 13.478 2.977 1.00 13.57 139 LYS A CA 1
ATOM 878 C C . LYS A 1 139 ? 14.609 14.744 3.403 1.00 19.95 139 LYS A C 1
ATOM 879 O O . LYS A 1 139 ? 14.621 15.077 4.591 1.00 16.56 139 LYS A O 1
ATOM 885 N N . LYS A 1 140 ? 15.221 15.432 2.444 1.00 15.99 140 LYS A N 1
ATOM 886 C CA . LYS A 1 140 ? 15.956 16.665 2.696 1.00 16.27 140 LYS A CA 1
ATOM 887 C C . LYS A 1 140 ? 15.646 17.632 1.566 1.00 17.56 140 LYS A C 1
ATOM 888 O O . LYS A 1 140 ? 15.827 17.282 0.395 1.00 19.44 140 LYS A O 1
ATOM 894 N N . GLY A 1 141 ? 15.194 18.839 1.907 1.00 11.95 141 GLY A N 1
ATOM 895 C CA . GLY A 1 141 ? 14.901 19.814 0.868 1.00 13.36 141 GLY A CA 1
ATOM 896 C C . GLY A 1 141 ? 13.882 19.274 -0.118 1.00 16.26 141 GLY A C 1
ATOM 897 O O . GLY A 1 141 ? 12.804 18.806 0.262 1.00 17.35 141 GLY A O 1
ATOM 898 N N . SER A 1 142 ? 14.228 19.326 -1.409 1.00 16.99 142 SER A N 1
ATOM 899 C CA . SER A 1 142 ? 13.385 18.801 -2.476 1.00 17.21 142 SER A CA 1
ATOM 900 C C . SER A 1 142 ? 13.854 17.433 -2.959 1.00 16.38 142 SER A C 1
ATOM 901 O O . SER A 1 142 ? 13.626 17.073 -4.120 1.00 22.68 142 SER A O 1
ATOM 904 N N . THR A 1 143 ? 14.517 16.670 -2.097 1.00 15.92 143 THR A N 1
ATOM 905 C CA . THR A 1 143 ? 15.044 15.363 -2.458 1.00 14.28 143 THR A CA 1
ATOM 906 C C . THR A 1 143 ? 14.500 14.294 -1.520 1.00 19.33 143 THR A C 1
ATOM 907 O O . THR A 1 143 ? 14.228 14.547 -0.341 1.00 19.49 143 THR A O 1
ATOM 911 N N . ILE A 1 144 ? 14.344 13.088 -2.060 1.00 13.96 144 ILE A N 1
ATOM 912 C CA . ILE A 1 144 ? 13.919 11.925 -1.292 1.00 14.00 144 ILE A CA 1
ATOM 913 C C . ILE A 1 144 ? 14.805 10.759 -1.695 1.00 17.36 144 ILE A C 1
ATOM 914 O O . ILE A 1 144 ? 15.050 10.550 -2.887 1.00 15.45 144 ILE A O 1
ATOM 919 N N . THR A 1 145 ? 15.306 10.021 -0.712 1.00 13.83 145 THR A N 1
ATOM 920 C CA . THR A 1 145 ? 16.174 8.875 -0.950 1.00 12.55 145 THR A CA 1
ATOM 921 C C . THR A 1 145 ? 15.498 7.601 -0.474 1.00 18.77 145 THR A C 1
ATOM 922 O O . THR A 1 145 ? 15.041 7.522 0.673 1.00 11.95 145 THR A O 1
ATOM 926 N N . TYR A 1 146 ? 15.438 6.610 -1.361 1.00 14.46 146 TYR A N 1
ATOM 927 C CA . TYR A 1 146 ? 14.944 5.278 -1.045 1.00 14.38 146 TYR A CA 1
ATOM 928 C C . TYR A 1 146 ? 16.088 4.281 -1.153 1.00 18.36 146 TYR A C 1
ATOM 929 O O . TYR A 1 146 ? 16.966 4.423 -2.008 1.00 14.38 146 TYR A O 1
ATOM 938 N N . GLU A 1 147 ? 16.088 3.279 -0.282 1.00 13.36 147 GLU A N 1
ATOM 939 C CA . GLU A 1 147 ? 16.992 2.147 -0.417 1.00 11.13 147 GLU A CA 1
ATOM 940 C C . GLU A 1 147 ? 16.179 0.959 -0.908 1.00 15.84 147 GLU A C 1
ATOM 941 O O . GLU A 1 147 ? 15.221 0.542 -0.247 1.00 14.98 147 GLU A O 1
ATOM 947 N N . PHE A 1 148 ? 16.537 0.446 -2.082 1.00 14.26 148 PHE A N 1
ATOM 948 C CA . PHE A 1 148 ? 15.849 -0.689 -2.678 1.00 12.43 148 PHE A CA 1
ATOM 949 C C . PHE A 1 148 ? 16.565 -1.978 -2.308 1.00 11.48 148 PHE A C 1
ATOM 950 O O . PHE A 1 148 ? 17.798 -2.038 -2.302 1.00 14.99 148 PHE A O 1
ATOM 958 N N . THR A 1 149 ? 15.785 -3.001 -1.970 1.00 10.30 149 THR A N 1
ATOM 959 C CA . THR A 1 149 ? 16.303 -4.353 -1.784 1.00 12.75 149 THR A CA 1
ATOM 960 C C . THR A 1 149 ? 15.855 -5.149 -3.003 1.00 10.77 149 THR A C 1
ATOM 961 O O . THR A 1 149 ? 14.658 -5.390 -3.187 1.00 14.70 149 THR A O 1
ATOM 965 N N . VAL A 1 150 ? 16.808 -5.532 -3.844 1.00 13.26 150 VAL A N 1
ATOM 966 C CA . VAL A 1 150 ? 16.511 -6.018 -5.190 1.00 10.32 150 VAL A CA 1
ATOM 967 C C . VAL A 1 150 ? 16.883 -7.496 -5.262 1.00 12.94 150 VAL A C 1
ATOM 968 O O . VAL A 1 150 ? 18.073 -7.838 -5.197 1.00 13.80 150 VAL A O 1
ATOM 972 N N . PRO A 1 151 ? 15.922 -8.405 -5.422 1.00 13.56 151 PRO A N 1
ATOM 973 C CA . PRO A 1 151 ? 16.275 -9.815 -5.617 1.00 15.15 151 PRO A CA 1
ATOM 974 C C . PRO A 1 151 ? 16.969 -9.999 -6.957 1.00 12.08 151 PRO A C 1
ATOM 975 O O . PRO A 1 151 ? 16.814 -9.199 -7.881 1.00 12.94 151 PRO A O 1
ATOM 979 N N . THR A 1 152 ? 17.745 -11.076 -7.050 1.00 12.03 152 THR A N 1
ATOM 980 C CA . THR A 1 152 ? 18.587 -11.347 -8.208 1.00 14.35 152 THR A CA 1
ATOM 981 C C . THR A 1 152 ? 18.046 -12.521 -9.018 1.00 13.80 152 THR A C 1
ATOM 982 O O . THR A 1 152 ? 17.359 -13.398 -8.487 1.00 18.45 152 THR A O 1
ATOM 986 N N . LEU A 1 153 ? 18.377 -12.540 -10.315 1.00 14.36 153 LEU A N 1
ATOM 987 C CA . LEU A 1 153 ? 17.916 -13.627 -11.175 1.00 14.26 153 LEU A CA 1
ATOM 988 C C . LEU A 1 153 ? 18.639 -14.937 -10.876 1.00 17.95 153 LEU A C 1
ATOM 989 O O . LEU A 1 153 ? 18.098 -16.015 -11.149 1.00 13.29 153 LEU A O 1
ATOM 994 N N . ASP A 1 154 ? 19.853 -14.873 -10.335 1.00 14.46 154 ASP A N 1
ATOM 995 C CA . ASP A 1 154 ? 20.632 -16.068 -10.044 1.00 16.09 154 ASP A CA 1
ATOM 996 C C . ASP A 1 154 ? 20.610 -16.459 -8.570 1.00 21.65 154 ASP A C 1
ATOM 997 O O . ASP A 1 154 ? 21.324 -17.385 -8.175 1.00 24.08 154 ASP A O 1
ATOM 1002 N N . GLY A 1 155 ? 19.809 -15.788 -7.749 1.00 16.35 155 GLY A N 1
ATOM 1003 C CA . GLY A 1 155 ? 19.723 -16.173 -6.355 1.00 17.74 155 GLY A CA 1
ATOM 1004 C C . GLY A 1 155 ? 20.873 -15.732 -5.482 1.00 18.87 155 GLY A C 1
ATOM 1005 O O . GLY A 1 155 ? 20.926 -16.134 -4.312 1.00 20.76 155 GLY A O 1
ATOM 1006 N N . SER A 1 156 ? 21.804 -14.924 -6.002 1.00 18.87 156 SER A N 1
ATOM 1007 C CA . SER A 1 156 ? 22.785 -14.294 -5.134 1.00 16.84 156 SER A CA 1
ATOM 1008 C C . SER A 1 156 ? 22.044 -13.401 -4.137 1.00 16.46 156 SER A C 1
ATOM 1009 O O . SER A 1 156 ? 20.876 -13.070 -4.352 1.00 16.79 156 SER A O 1
ATOM 1012 N N . PRO A 1 157 ? 22.683 -13.031 -3.025 1.00 18.38 157 PRO A N 1
ATOM 1013 C CA . PRO A 1 157 ? 21.987 -12.219 -2.017 1.00 17.24 157 PRO A CA 1
ATOM 1014 C C . PRO A 1 157 ? 21.354 -10.978 -2.632 1.00 20.36 157 PRO A C 1
ATOM 1015 O O . PRO A 1 157 ? 21.940 -10.324 -3.499 1.00 17.46 157 PRO A O 1
ATOM 1019 N N . SER A 1 158 ? 20.134 -10.672 -2.191 1.00 15.13 158 SER A N 1
ATOM 1020 C CA . SER A 1 158 ? 19.431 -9.506 -2.707 1.00 12.60 158 SER A CA 1
ATOM 1021 C C . SER A 1 158 ? 20.286 -8.259 -2.537 1.00 14.45 158 SER A C 1
ATOM 1022 O O . SER A 1 158 ? 20.943 -8.071 -1.508 1.00 17.42 158 SER A O 1
ATOM 1025 N N . ALA A 1 159 ? 20.295 -7.424 -3.573 1.00 12.13 159 ALA A N 1
ATOM 1026 C CA . ALA A 1 159 ? 21.205 -6.290 -3.650 1.00 12.85 159 ALA A CA 1
ATOM 1027 C C . ALA A 1 159 ? 20.572 -5.050 -3.038 1.00 13.65 159 ALA A C 1
ATOM 1028 O O . ALA A 1 159 ? 19.378 -4.793 -3.220 1.00 17.34 159 ALA A O 1
ATOM 1030 N N . LYS A 1 160 ? 21.384 -4.280 -2.320 1.00 13.43 160 LYS A N 1
ATOM 1031 C CA . LYS A 1 160 ? 20.969 -2.990 -1.779 1.00 10.90 160 LYS A CA 1
ATOM 1032 C C . LYS A 1 160 ? 21.396 -1.881 -2.735 1.00 12.42 160 LYS A C 1
ATOM 1033 O O . LYS A 1 160 ? 22.573 -1.790 -3.098 1.00 13.58 160 LYS A O 1
ATOM 1039 N N . ARG A 1 161 ? 20.441 -1.044 -3.140 1.00 10.58 161 ARG A N 1
ATOM 1040 C CA . ARG A 1 161 ? 20.696 0.040 -4.085 1.00 12.00 161 ARG A CA 1
ATOM 1041 C C . ARG A 1 161 ? 19.944 1.281 -3.634 1.00 11.55 161 ARG A C 1
ATOM 1042 O O . ARG A 1 161 ? 18.712 1.257 -3.538 1.00 13.05 161 ARG A O 1
ATOM 1050 N N . LYS A 1 162 ? 20.678 2.366 -3.386 1.00 12.24 162 LYS A N 1
ATOM 1051 C CA . LYS A 1 162 ? 20.071 3.638 -3.019 1.00 13.91 162 LYS A CA 1
ATOM 1052 C C . LYS A 1 162 ? 19.788 4.464 -4.266 1.00 15.32 162 LYS A C 1
ATOM 1053 O O . LYS A 1 162 ? 20.601 4.519 -5.194 1.00 14.60 162 LYS A O 1
ATOM 1059 N N . VAL A 1 163 ? 18.616 5.087 -4.295 1.00 11.99 163 VAL A N 1
ATOM 1060 C CA . VAL A 1 163 ? 18.219 5.956 -5.395 1.00 13.84 163 VAL A CA 1
ATOM 1061 C C . VAL A 1 163 ? 17.691 7.246 -4.793 1.00 16.26 163 VAL A C 1
ATOM 1062 O O . VAL A 1 163 ? 16.832 7.214 -3.904 1.00 14.94 163 VAL A O 1
ATOM 1066 N N . THR A 1 164 ? 18.202 8.376 -5.267 1.00 13.96 164 THR A N 1
ATOM 1067 C CA . THR A 1 164 ? 17.765 9.682 -4.796 1.00 14.50 164 THR A CA 1
ATOM 1068 C C . THR A 1 164 ? 16.947 10.353 -5.887 1.00 17.49 164 THR A C 1
ATOM 1069 O O . THR A 1 164 ? 17.380 10.424 -7.044 1.00 13.14 164 THR A O 1
ATOM 1073 N N . PHE A 1 165 ? 15.760 10.820 -5.518 1.00 11.75 165 PHE A N 1
ATOM 1074 C CA . PHE A 1 165 ? 14.847 11.493 -6.426 1.00 13.68 165 PHE A CA 1
ATOM 1075 C C . PHE A 1 165 ? 14.812 12.973 -6.082 1.00 19.35 165 PHE A C 1
ATOM 1076 O O . PHE A 1 165 ? 14.772 13.345 -4.905 1.00 18.03 165 PHE A O 1
ATOM 1084 N N . VAL A 1 166 ? 14.842 13.811 -7.114 1.00 17.43 166 VAL A N 1
ATOM 1085 C CA . VAL A 1 166 ? 14.861 15.258 -6.962 1.00 17.52 166 VAL A CA 1
ATOM 1086 C C . VAL A 1 166 ? 13.683 15.829 -7.733 1.00 15.04 166 VAL A C 1
ATOM 1087 O O . VAL A 1 166 ? 13.415 15.420 -8.869 1.00 21.09 166 VAL A O 1
ATOM 1091 N N . LYS A 1 167 ? 12.973 16.768 -7.114 1.00 18.73 167 LYS A N 1
ATOM 1092 C CA . LYS A 1 167 ? 11.875 17.445 -7.791 1.00 24.64 167 LYS A CA 1
ATOM 1093 C C . LYS A 1 167 ? 12.451 18.459 -8.776 1.00 20.60 167 LYS A C 1
ATOM 1094 O O . LYS A 1 167 ? 13.156 19.392 -8.376 1.00 28.29 167 LYS A O 1
ATOM 1100 N N . GLU A 1 168 ? 12.171 18.259 -10.063 1.00 21.10 168 GLU A N 1
ATOM 1101 C CA . GLU A 1 168 ? 12.665 19.128 -11.123 1.00 19.57 168 GLU A CA 1
ATOM 1102 C C . GLU A 1 168 ? 11.554 19.314 -12.142 1.00 22.57 168 GLU A C 1
ATOM 1103 O O . GLU A 1 168 ? 11.038 18.330 -12.682 1.00 26.44 168 GLU A O 1
ATOM 1109 N N . ASN A 1 169 ? 11.197 20.570 -12.408 1.00 29.99 169 ASN A N 1
ATOM 1110 C CA . ASN A 1 169 ? 10.146 20.909 -13.366 1.00 31.29 169 ASN A CA 1
ATOM 1111 C C . ASN A 1 169 ? 8.858 20.148 -13.051 1.00 24.78 169 ASN A C 1
ATOM 1112 O O . ASN A 1 169 ? 8.236 19.531 -13.920 1.00 30.80 169 ASN A O 1
ATOM 1117 N N . LYS A 1 170 ? 8.481 20.174 -11.770 1.00 31.82 170 LYS A N 1
ATOM 1118 C CA . LYS A 1 170 ? 7.251 19.589 -11.237 1.00 37.49 170 LYS A CA 1
ATOM 1119 C C . LYS A 1 170 ? 7.250 18.065 -11.247 1.00 35.83 170 LYS A C 1
ATOM 1120 O O . LYS A 1 170 ? 6.212 17.454 -10.958 1.00 31.25 170 LYS A O 1
ATOM 1126 N N . LYS A 1 171 ? 8.372 17.426 -11.566 1.00 29.08 171 LYS A N 1
ATOM 1127 C CA . LYS A 1 171 ? 8.446 15.975 -11.623 1.00 21.25 171 LYS A CA 1
ATOM 1128 C C . LYS A 1 171 ? 9.534 15.462 -10.692 1.00 19.77 171 LYS A C 1
ATOM 1129 O O . LYS A 1 171 ? 10.539 16.135 -10.450 1.00 21.17 171 LYS A O 1
ATOM 1135 N N . TRP A 1 172 ? 9.328 14.252 -10.179 1.00 21.56 172 TRP A N 1
ATOM 1136 C CA . TRP A 1 172 ? 10.369 13.553 -9.438 1.00 18.00 172 TRP A CA 1
ATOM 1137 C C . TRP A 1 172 ? 11.284 12.859 -10.438 1.00 17.65 172 TRP A C 1
ATOM 1138 O O . TRP A 1 172 ? 10.817 12.075 -11.272 1.00 21.73 172 TRP A O 1
ATOM 1149 N N . LYS A 1 173 ? 12.578 13.151 -10.366 1.00 16.05 173 LYS A N 1
ATOM 1150 C CA . LYS A 1 173 ? 13.542 12.621 -11.316 1.00 13.76 173 LYS A CA 1
ATOM 1151 C C . LYS A 1 173 ? 14.723 12.014 -10.575 1.00 20.16 173 LYS A C 1
ATOM 1152 O O . LYS A 1 173 ? 15.093 12.455 -9.484 1.00 17.98 173 LYS A O 1
ATOM 1158 N N . VAL A 1 174 ? 15.308 10.992 -11.183 1.00 15.18 174 VAL A N 1
ATOM 1159 C CA . VAL A 1 174 ? 16.456 10.308 -10.602 1.00 13.88 174 VAL A CA 1
ATOM 1160 C C . VAL A 1 174 ? 17.698 11.161 -10.833 1.00 16.29 174 VAL A C 1
ATOM 1161 O O . VAL A 1 174 ? 17.903 11.692 -11.931 1.00 13.55 174 VAL A O 1
ATOM 1165 N N . ASN A 1 175 ? 18.517 11.321 -9.794 1.00 12.29 175 ASN A N 1
ATOM 1166 C CA . ASN A 1 175 ? 19.631 12.257 -9.829 1.00 13.95 175 ASN A CA 1
ATOM 1167 C C . ASN A 1 175 ? 20.954 11.602 -10.219 1.00 16.41 175 ASN A C 1
ATOM 1168 O O . ASN A 1 175 ? 21.992 12.271 -10.182 1.00 16.23 175 ASN A O 1
ATOM 1173 N N . GLN A 1 176 ? 20.944 10.319 -10.599 1.00 15.31 176 GLN A N 1
ATOM 1174 C CA . GLN A 1 176 ? 22.128 9.654 -11.149 1.00 17.40 176 GLN A CA 1
ATOM 1175 C C . GLN A 1 176 ? 21.732 8.796 -12.333 1.00 14.56 176 GLN A C 1
ATOM 1176 O O . GLN A 1 176 ? 20.806 7.987 -12.229 1.00 15.24 176 GLN A O 1
ATOM 1182 N N . PHE A 1 177 ? 22.413 9.012 -13.460 1.00 12.33 177 PHE A N 1
ATOM 1183 C CA . PHE A 1 177 ? 22.118 8.292 -14.697 1.00 11.23 177 PHE A CA 1
ATOM 1184 C C . PHE A 1 177 ? 22.211 6.776 -14.510 1.00 14.88 177 PHE A C 1
ATOM 1185 O O . PHE A 1 177 ? 21.448 6.019 -15.130 1.00 13.74 177 PHE A O 1
ATOM 1193 N N . ASP A 1 178 ? 23.118 6.320 -13.645 1.00 14.42 178 ASP A N 1
ATOM 1194 C CA . ASP A 1 178 ? 23.397 4.901 -13.457 1.00 13.98 178 ASP A CA 1
ATOM 1195 C C . ASP A 1 178 ? 22.924 4.373 -12.104 1.00 16.37 178 ASP A C 1
ATOM 1196 O O . ASP A 1 178 ? 23.431 3.352 -11.630 1.00 12.80 178 ASP A O 1
ATOM 1201 N N . ALA A 1 179 ? 21.935 5.026 -11.484 1.00 15.84 179 ALA A N 1
ATOM 1202 C CA . ALA A 1 179 ? 21.484 4.579 -10.167 1.00 15.51 179 ALA A CA 1
ATOM 1203 C C . ALA A 1 179 ? 20.699 3.273 -10.234 1.00 13.24 179 ALA A C 1
ATOM 1204 O O . ALA A 1 179 ? 20.651 2.536 -9.242 1.00 13.99 179 ALA A O 1
ATOM 1206 N N . VAL A 1 180 ? 20.081 2.968 -11.373 1.00 10.99 180 VAL A N 1
ATOM 1207 C CA . VAL A 1 180 ? 19.236 1.784 -11.532 1.00 8.35 180 VAL A CA 1
ATOM 1208 C C . VAL A 1 180 ? 19.778 0.966 -12.695 1.00 14.08 180 VAL A C 1
ATOM 1209 O O . VAL A 1 180 ? 19.528 1.290 -13.863 1.00 14.28 180 VAL A O 1
ATOM 1213 N N . ILE A 1 181 ? 20.487 -0.114 -12.379 1.00 12.49 181 ILE A N 1
ATOM 1214 C CA . ILE A 1 181 ? 21.058 -1.000 -13.389 1.00 12.41 181 ILE A CA 1
ATOM 1215 C C . ILE A 1 181 ? 20.652 -2.438 -13.103 1.00 18.10 181 ILE A C 1
ATOM 1216 O O . ILE A 1 181 ? 20.754 -2.898 -11.965 1.00 18.01 181 ILE A O 1
ATOM 1222 N N . SER B 2 2 ? 53.019 -15.973 -10.756 1.00 38.00 340 SER B N 1
ATOM 1223 C CA . SER B 2 2 ? 52.257 -14.752 -10.989 1.00 29.95 340 SER B CA 1
ATOM 1224 C C . SER B 2 2 ? 51.890 -14.601 -12.468 1.00 37.33 340 SER B C 1
ATOM 1225 O O . SER B 2 2 ? 51.397 -13.553 -12.895 1.00 39.74 340 SER B O 1
ATOM 1228 N N . GLY B 2 3 ? 52.129 -15.660 -13.248 1.00 25.25 341 GLY B N 1
ATOM 1229 C CA . GLY B 2 3 ? 51.835 -15.662 -14.661 1.00 20.38 341 GLY B CA 1
ATOM 1230 C C . GLY B 2 3 ? 50.869 -16.778 -15.037 1.00 22.41 341 GLY B C 1
ATOM 1231 O O . GLY B 2 3 ? 50.574 -17.683 -14.244 1.00 20.69 341 GLY B O 1
ATOM 1232 N N . GLY B 2 4 ? 50.372 -16.693 -16.269 1.00 19.07 342 GLY B N 1
ATOM 1233 C CA . GLY B 2 4 ? 49.539 -17.739 -16.828 1.00 21.93 342 GLY B CA 1
ATOM 1234 C C . GLY B 2 4 ? 48.194 -17.878 -16.132 1.00 17.73 342 GLY B C 1
ATOM 1235 O O . GLY B 2 4 ? 47.621 -16.920 -15.603 1.00 15.27 342 GLY B O 1
ATOM 1236 N N . ILE B 2 5 ? 47.683 -19.111 -16.145 1.00 16.09 343 ILE B N 1
ATOM 1237 C CA . ILE B 2 5 ? 46.356 -19.389 -15.600 1.00 15.49 343 ILE B CA 1
ATOM 1238 C C . ILE B 2 5 ? 46.305 -19.070 -14.110 1.00 15.96 343 ILE B C 1
ATOM 1239 O O . ILE B 2 5 ? 45.382 -18.398 -13.631 1.00 10.74 343 ILE B O 1
ATOM 1244 N N . GLU B 2 6 ? 47.291 -19.554 -13.350 1.00 14.37 344 GLU B N 1
ATOM 1245 C CA . GLU B 2 6 ? 47.235 -19.349 -11.909 1.00 11.36 344 GLU B CA 1
ATOM 1246 C C . GLU B 2 6 ? 47.430 -17.885 -11.553 1.00 10.49 344 GLU B C 1
ATOM 1247 O O . GLU B 2 6 ? 46.812 -17.396 -10.603 1.00 17.17 344 GLU B O 1
ATOM 1253 N N . GLY B 2 7 ? 48.263 -17.173 -12.313 1.00 14.87 345 GLY B N 1
ATOM 1254 C CA . GLY B 2 7 ? 48.425 -15.749 -12.076 1.00 18.30 345 GLY B CA 1
ATOM 1255 C C . GLY B 2 7 ? 47.173 -14.958 -12.402 1.00 12.54 345 GLY B C 1
ATOM 1256 O O . GLY B 2 7 ? 46.812 -14.028 -11.676 1.00 14.52 345 GLY B O 1
ATOM 1257 N N . ALA B 2 8 ? 46.489 -15.317 -13.491 1.00 10.69 346 ALA B N 1
ATOM 1258 C CA . ALA B 2 8 ? 45.258 -14.612 -13.837 1.00 10.84 346 ALA B CA 1
ATOM 1259 C C . ALA B 2 8 ? 44.189 -14.832 -12.779 1.00 13.37 346 ALA B C 1
ATOM 1260 O O . ALA B 2 8 ? 43.493 -13.889 -12.375 1.00 12.89 346 ALA B O 1
ATOM 1262 N N . ILE B 2 9 ? 44.051 -16.071 -12.305 1.00 12.25 347 ILE B N 1
ATOM 1263 C CA . ILE B 2 9 ? 43.041 -16.369 -11.300 1.00 10.55 347 ILE B CA 1
ATOM 1264 C C . ILE B 2 9 ? 43.395 -15.702 -9.977 1.00 12.07 347 ILE B C 1
ATOM 1265 O O . ILE B 2 9 ? 42.522 -15.168 -9.285 1.00 15.43 347 ILE B O 1
ATOM 1270 N N . SER B 2 10 ? 44.681 -15.693 -9.617 1.00 11.43 348 SER B N 1
ATOM 1271 C CA . SER B 2 10 ? 45.099 -15.041 -8.379 1.00 12.39 348 SER B CA 1
ATOM 1272 C C . SER B 2 10 ? 44.795 -13.548 -8.416 1.00 14.55 348 SER B C 1
ATOM 1273 O O . SER B 2 10 ? 44.173 -13.006 -7.495 1.00 14.24 348 SER B O 1
ATOM 1276 N N . VAL B 2 11 ? 45.221 -12.871 -9.484 1.00 11.46 349 VAL B N 1
ATOM 1277 C CA . VAL B 2 11 ? 44.995 -11.431 -9.605 1.00 13.42 349 VAL B CA 1
ATOM 1278 C C . VAL B 2 11 ? 43.500 -11.135 -9.634 1.00 15.86 349 VAL B C 1
ATOM 1279 O O . VAL B 2 11 ? 43.008 -10.257 -8.916 1.00 13.68 349 VAL B O 1
ATOM 1283 N N . GLY B 2 12 ? 42.750 -11.892 -10.441 1.00 13.05 350 GLY B N 1
ATOM 1284 C CA . GLY B 2 12 ? 41.312 -11.676 -10.513 1.00 11.00 350 GLY B CA 1
ATOM 1285 C C . GLY B 2 12 ? 40.605 -11.918 -9.193 1.00 12.21 350 GLY B C 1
ATOM 1286 O O . GLY B 2 12 ? 39.706 -11.160 -8.811 1.00 14.04 350 GLY B O 1
ATOM 1287 N N . SER B 2 13 ? 40.997 -12.977 -8.477 1.00 13.08 351 SER B N 1
ATOM 1288 C CA . SER B 2 13 ? 40.362 -13.293 -7.202 1.00 12.71 351 SER B CA 1
ATOM 1289 C C . SER B 2 13 ? 40.683 -12.270 -6.123 1.00 13.26 351 SER B C 1
ATOM 1290 O O . SER B 2 13 ? 39.919 -12.150 -5.159 1.00 14.64 351 SER B O 1
ATOM 1293 N N . SER B 2 14 ? 41.782 -11.525 -6.278 1.00 14.15 352 SER B N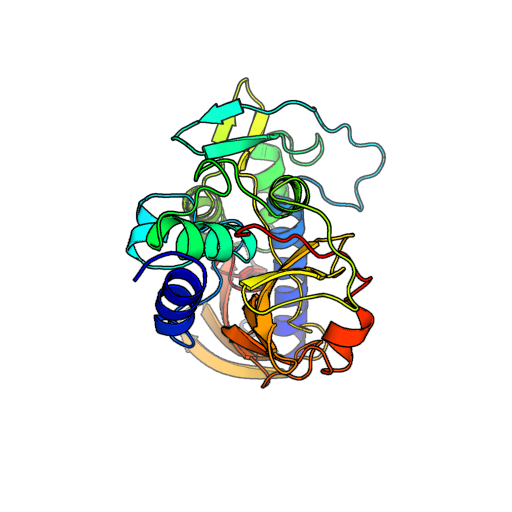 1
ATOM 1294 C CA . SER B 2 14 ? 42.239 -10.608 -5.238 1.00 17.00 352 SER B CA 1
ATOM 1295 C C . SER B 2 14 ? 41.288 -9.439 -5.016 1.00 16.23 352 SER B C 1
ATOM 1296 O O . SER B 2 14 ? 41.396 -8.760 -3.989 1.00 16.76 352 SER B O 1
ATOM 1299 N N . ILE B 2 15 ? 40.360 -9.185 -5.940 1.00 13.86 353 ILE B N 1
ATOM 1300 C CA . ILE B 2 15 ? 39.424 -8.078 -5.800 1.00 13.77 353 ILE B CA 1
ATOM 1301 C C . ILE B 2 15 ? 37.979 -8.552 -5.657 1.00 12.09 353 ILE B C 1
ATOM 1302 O O . ILE B 2 15 ? 37.059 -7.745 -5.763 1.00 12.46 353 ILE B O 1
ATOM 1307 N N . VAL B 2 16 ? 37.762 -9.850 -5.401 1.00 13.71 354 VAL B N 1
ATOM 1308 C CA . VAL B 2 16 ? 36.428 -10.332 -5.055 1.00 12.09 354 VAL B CA 1
ATOM 1309 C C . VAL B 2 16 ? 35.893 -9.534 -3.875 1.00 13.84 354 VAL B C 1
ATOM 1310 O O . VAL B 2 16 ? 36.563 -9.401 -2.844 1.00 14.19 354 VAL B O 1
ATOM 1314 N N . GLY B 2 17 ? 34.675 -9.005 -4.018 1.00 12.44 355 GLY B N 1
ATOM 1315 C CA . GLY B 2 17 ? 34.048 -8.228 -2.968 1.00 13.24 355 GLY B CA 1
ATOM 1316 C C . GLY B 2 17 ? 34.514 -6.793 -2.867 1.00 19.85 355 GLY B C 1
ATOM 1317 O O . GLY B 2 17 ? 33.968 -6.036 -2.053 1.00 18.50 355 GLY B O 1
ATOM 1318 N N . GLN B 2 18 ? 35.497 -6.392 -3.673 1.00 12.65 356 GLN B N 1
ATOM 1319 C CA . GLN B 2 18 ? 36.046 -5.041 -3.644 1.00 12.14 356 GLN B CA 1
ATOM 1320 C C . GLN B 2 18 ? 35.936 -4.337 -4.989 1.00 13.77 356 GLN B C 1
ATOM 1321 O O . GLN B 2 18 ? 36.585 -3.303 -5.188 1.00 15.94 356 GLN B O 1
ATOM 1327 N N . SER B 2 19 ? 35.143 -4.859 -5.918 1.00 13.34 357 SER B N 1
ATOM 1328 C CA . SER B 2 19 ? 35.126 -4.363 -7.294 1.00 10.77 357 SER B CA 1
ATOM 1329 C C . SER B 2 19 ? 33.707 -4.364 -7.837 1.00 11.73 357 SER B C 1
ATOM 1330 O O . SER B 2 19 ? 33.287 -5.305 -8.519 1.00 11.27 357 SER B O 1
ATOM 1333 N N . PRO B 2 20 ? 32.936 -3.310 -7.563 1.00 11.11 358 PRO B N 1
ATOM 1334 C CA . PRO B 2 20 ? 31.587 -3.217 -8.134 1.00 9.82 358 PRO B CA 1
ATOM 1335 C C . PRO B 2 20 ? 31.647 -3.138 -9.651 1.00 8.95 358 PRO B C 1
ATOM 1336 O O . PRO B 2 20 ? 32.583 -2.583 -10.226 1.00 10.86 358 PRO B O 1
ATOM 1340 N N . TYR B 2 21 ? 30.632 -3.712 -10.294 1.00 8.21 359 TYR B N 1
ATOM 1341 C CA . TYR B 2 21 ? 30.558 -3.709 -11.752 1.00 8.53 359 TYR B CA 1
ATOM 1342 C C . TYR B 2 21 ? 30.482 -2.282 -12.289 1.00 8.03 359 TYR B C 1
ATOM 1343 O O . TYR B 2 21 ? 29.676 -1.472 -11.821 1.00 12.57 359 TYR B O 1
ATOM 1352 N N . LYS B 2 22 ? 31.326 -1.974 -13.280 1.00 8.23 360 LYS B N 1
ATOM 1353 C CA . LYS B 2 22 ? 31.268 -0.708 -14.017 1.00 12.70 360 LYS B CA 1
ATOM 1354 C C . LYS B 2 22 ? 30.671 -1.034 -15.382 1.00 10.32 360 LYS B C 1
ATOM 1355 O O . LYS B 2 22 ? 31.343 -1.606 -16.248 1.00 11.12 360 LYS B O 1
ATOM 1361 N N . PHE B 2 23 ? 29.401 -0.679 -15.554 1.00 7.78 361 PHE B N 1
ATOM 1362 C CA . PHE B 2 23 ? 28.648 -1.013 -16.756 1.00 11.17 361 PHE B CA 1
ATOM 1363 C C . PHE B 2 23 ? 29.357 -0.484 -17.997 1.00 12.26 361 PHE B C 1
ATOM 1364 O O . PHE B 2 23 ? 29.619 0.717 -18.110 1.00 11.21 361 PHE B O 1
ATOM 1372 N N . GLY B 2 24 ? 29.696 -1.390 -18.913 1.00 12.45 362 GLY B N 1
ATOM 1373 C CA . GLY B 2 24 ? 30.384 -1.024 -20.131 1.00 10.58 362 GLY B CA 1
ATOM 1374 C C . GLY B 2 24 ? 31.791 -0.494 -19.964 1.00 9.09 362 GLY B C 1
ATOM 1375 O O . GLY B 2 24 ? 32.355 0.019 -20.934 1.00 13.40 362 GLY B O 1
ATOM 1376 N N . GLY B 2 25 ? 32.394 -0.623 -18.780 1.00 11.15 363 GLY B N 1
ATOM 1377 C CA . GLY B 2 25 ? 33.644 0.021 -18.474 1.00 11.34 363 GLY B CA 1
ATOM 1378 C C . GLY B 2 25 ? 34.798 -0.948 -18.306 1.00 13.96 363 GLY B C 1
ATOM 1379 O O . GLY B 2 25 ? 34.786 -2.076 -18.816 1.00 11.47 363 GLY B O 1
ATOM 1380 N N . GLY B 2 26 ? 35.817 -0.495 -17.571 1.00 11.22 364 GLY B N 1
ATOM 1381 C CA . GLY B 2 26 ? 37.029 -1.264 -17.367 1.00 10.44 364 GLY B CA 1
ATOM 1382 C C . GLY B 2 26 ? 38.090 -1.068 -18.424 1.00 9.66 364 GLY B C 1
ATOM 1383 O O . GLY B 2 26 ? 39.074 -1.819 -18.442 1.00 11.77 364 GLY B O 1
ATOM 1384 N N . ARG B 2 27 ? 37.936 -0.073 -19.297 1.00 10.78 365 ARG B N 1
ATOM 1385 C CA . ARG B 2 27 ? 38.857 0.138 -20.401 1.00 7.93 365 ARG B CA 1
ATOM 1386 C C . ARG B 2 27 ? 39.565 1.485 -20.357 1.00 11.51 365 ARG B C 1
ATOM 1387 O O . ARG B 2 27 ? 40.610 1.634 -21.003 1.00 15.12 365 ARG B O 1
ATOM 1395 N N . THR B 2 28 ? 39.056 2.452 -19.599 1.00 9.76 366 THR B N 1
ATOM 1396 C CA . THR B 2 28 ? 39.794 3.690 -19.400 1.00 11.14 366 THR B CA 1
ATOM 1397 C C . THR B 2 28 ? 40.906 3.472 -18.383 1.00 10.19 366 THR B C 1
ATOM 1398 O O . THR B 2 28 ? 40.858 2.565 -17.546 1.00 9.07 366 THR B O 1
ATOM 1402 N N . GLN B 2 29 ? 41.916 4.340 -18.441 1.00 10.97 367 GLN B N 1
ATOM 1403 C CA . GLN B 2 29 ? 42.977 4.259 -17.446 1.00 9.65 367 GLN B CA 1
ATOM 1404 C C . GLN B 2 29 ? 42.424 4.470 -16.042 1.00 9.65 367 GLN B C 1
ATOM 1405 O O . GLN B 2 29 ? 42.886 3.841 -15.082 1.00 10.99 367 GLN B O 1
ATOM 1411 N N . SER B 2 30 ? 41.417 5.335 -15.905 1.00 10.22 368 SER B N 1
ATOM 1412 C CA . SER B 2 30 ? 40.815 5.577 -14.599 1.00 12.71 368 SER B CA 1
ATOM 1413 C C . SER B 2 30 ? 40.122 4.324 -14.070 1.00 9.46 368 SER B C 1
ATOM 1414 O O . SER B 2 30 ? 40.306 3.949 -12.906 1.00 9.68 368 SER B O 1
ATOM 1417 N N . ASP B 2 31 ? 39.317 3.660 -14.908 1.00 9.28 369 ASP B N 1
ATOM 1418 C CA . ASP B 2 31 ? 38.670 2.429 -14.455 1.00 9.16 369 ASP B CA 1
ATOM 1419 C C . ASP B 2 31 ? 39.700 1.379 -14.054 1.00 11.25 369 ASP B C 1
ATOM 1420 O O . ASP B 2 31 ? 39.536 0.690 -13.040 1.00 9.45 369 ASP B O 1
ATOM 1425 N N . ILE B 2 32 ? 40.769 1.239 -14.839 1.00 8.63 370 ILE B N 1
ATOM 1426 C CA . ILE B 2 32 ? 41.790 0.248 -14.522 1.00 9.38 370 ILE B CA 1
ATOM 1427 C C . ILE B 2 32 ? 42.500 0.604 -13.220 1.00 8.98 370 ILE B C 1
ATOM 1428 O O . ILE B 2 32 ? 42.770 -0.273 -12.388 1.00 11.46 370 ILE B O 1
ATOM 1433 N N . ASN B 2 33 ? 42.790 1.894 -13.008 1.00 8.92 371 ASN B N 1
ATOM 1434 C CA . ASN B 2 33 ? 43.366 2.331 -11.738 1.00 9.90 371 ASN B CA 1
ATOM 1435 C C . ASN B 2 33 ? 42.491 1.917 -10.563 1.00 10.45 371 ASN B C 1
ATOM 1436 O O . ASN B 2 33 ? 42.984 1.409 -9.550 1.00 13.77 371 ASN B O 1
ATOM 1441 N N . ASN B 2 34 ? 41.187 2.142 -10.682 1.00 9.55 372 ASN B N 1
ATOM 1442 C CA . ASN B 2 34 ? 40.234 1.859 -9.622 1.00 9.70 372 ASN B CA 1
ATOM 1443 C C . ASN B 2 34 ? 39.831 0.393 -9.572 1.00 10.89 372 ASN B C 1
ATOM 1444 O O . ASN B 2 34 ? 39.071 0.013 -8.676 1.00 13.56 372 ASN B O 1
ATOM 1449 N N . ARG B 2 35 ? 40.335 -0.432 -10.493 1.00 9.32 373 ARG B N 1
ATOM 1450 C CA . ARG B 2 35 ? 40.018 -1.863 -10.537 1.00 10.60 373 ARG B CA 1
ATOM 1451 C C . ARG B 2 35 ? 38.512 -2.091 -10.597 1.00 10.63 373 ARG B C 1
ATOM 1452 O O . ARG B 2 35 ? 37.952 -2.860 -9.817 1.00 10.87 373 ARG B O 1
ATOM 1460 N N . ILE B 2 36 ? 37.847 -1.389 -11.509 1.00 10.88 374 ILE B N 1
ATOM 1461 C CA . ILE B 2 36 ? 36.436 -1.624 -11.791 1.00 10.26 374 ILE B CA 1
ATOM 1462 C C . ILE B 2 36 ? 36.274 -1.885 -13.284 1.00 8.42 374 ILE B C 1
ATOM 1463 O O . ILE B 2 36 ? 36.933 -1.246 -14.115 1.00 9.94 374 ILE B O 1
ATOM 1468 N N . PHE B 2 37 ? 35.399 -2.839 -13.617 1.00 8.07 375 PHE B N 1
ATOM 1469 C CA . PHE B 2 37 ? 35.369 -3.487 -14.924 1.00 6.92 375 PHE B CA 1
ATOM 1470 C C . PHE B 2 37 ? 33.947 -3.914 -15.251 1.00 8.95 375 PHE B C 1
ATOM 1471 O O . PHE B 2 37 ? 33.074 -3.933 -14.385 1.00 8.62 375 PHE B O 1
ATOM 1479 N N . ASP B 2 38 ? 33.730 -4.288 -16.515 1.00 8.46 376 ASP B N 1
ATOM 1480 C CA . ASP B 2 38 ? 32.581 -5.107 -16.879 1.00 8.36 376 ASP B CA 1
ATOM 1481 C C . ASP B 2 38 ? 33.062 -6.555 -17.034 1.00 8.66 376 ASP B C 1
ATOM 1482 O O . ASP B 2 38 ? 34.224 -6.870 -16.771 1.00 8.41 376 ASP B O 1
ATOM 1487 N N . CYS B 2 39 ? 32.158 -7.462 -17.414 1.00 7.12 377 CYS B N 1
ATOM 1488 C CA . CYS B 2 39 ? 32.518 -8.879 -17.349 1.00 8.00 377 CYS B CA 1
ATOM 1489 C C . CYS B 2 39 ? 33.718 -9.195 -18.236 1.00 9.33 377 CYS B C 1
ATOM 1490 O O . CYS B 2 39 ? 34.586 -9.990 -17.852 1.00 9.27 377 CYS B O 1
ATOM 1493 N N . SER B 2 40 ? 33.794 -8.578 -19.418 1.00 7.92 378 SER B N 1
ATOM 1494 C CA . SER B 2 40 ? 34.861 -8.926 -20.352 1.00 9.74 378 SER B CA 1
ATOM 1495 C C . SER B 2 40 ? 36.147 -8.158 -20.070 1.00 7.37 378 SER B C 1
ATOM 1496 O O . SER B 2 40 ? 37.244 -8.722 -20.191 1.00 11.44 378 SER B O 1
ATOM 1499 N N . SER B 2 41 ? 36.046 -6.872 -19.717 1.00 7.71 379 SER B N 1
ATOM 1500 C CA . SER B 2 41 ? 37.269 -6.134 -19.414 1.00 9.09 379 SER B CA 1
ATOM 1501 C C . SER B 2 41 ? 37.909 -6.648 -18.131 1.00 7.39 379 SER B C 1
ATOM 1502 O O . SER B 2 41 ? 39.130 -6.546 -17.968 1.00 9.93 379 SER B O 1
ATOM 1505 N N . PHE B 2 42 ? 37.112 -7.229 -17.225 1.00 9.62 380 PHE B N 1
ATOM 1506 C CA . PHE B 2 42 ? 37.682 -7.890 -16.053 1.00 9.18 380 PHE B CA 1
ATOM 1507 C C . PHE B 2 42 ? 38.528 -9.090 -16.466 1.00 7.86 380 PHE B C 1
ATOM 1508 O O . PHE B 2 42 ? 39.662 -9.256 -16.000 1.00 9.68 380 PHE B O 1
ATOM 1516 N N . VAL B 2 43 ? 37.975 -9.956 -17.319 1.00 7.93 381 VAL B N 1
ATOM 1517 C CA . VAL B 2 43 ? 38.707 -11.134 -17.779 1.00 8.14 381 VAL B CA 1
ATOM 1518 C C . VAL B 2 43 ? 39.967 -10.715 -18.527 1.00 9.37 381 VAL B C 1
ATOM 1519 O O . VAL B 2 43 ? 41.054 -11.270 -18.316 1.00 10.22 381 VAL B O 1
ATOM 1523 N N . ARG B 2 44 ? 39.837 -9.729 -19.415 1.00 9.34 382 ARG B N 1
ATOM 1524 C CA . ARG B 2 44 ? 41.002 -9.243 -20.145 1.00 10.27 382 ARG B CA 1
ATOM 1525 C C . ARG B 2 44 ? 42.070 -8.732 -19.186 1.00 9.84 382 ARG B C 1
ATOM 1526 O O . ARG B 2 44 ? 43.259 -9.037 -19.347 1.00 11.68 382 ARG B O 1
ATOM 1534 N N . TRP B 2 45 ? 41.659 -7.978 -18.164 1.00 8.81 383 TRP B N 1
ATOM 1535 C CA . TRP B 2 45 ? 42.621 -7.401 -17.232 1.00 9.93 383 TRP B CA 1
ATOM 1536 C C . TRP B 2 45 ? 43.326 -8.478 -16.419 1.00 10.63 383 TRP B C 1
ATOM 1537 O O . TRP B 2 45 ? 44.555 -8.455 -16.280 1.00 8.71 383 TRP B O 1
ATOM 1548 N N . ALA B 2 46 ? 42.568 -9.443 -15.888 1.00 9.44 384 ALA B N 1
ATOM 1549 C CA . ALA B 2 46 ? 43.179 -10.487 -15.072 1.00 8.61 384 ALA B CA 1
ATOM 1550 C C . ALA B 2 46 ? 44.214 -11.271 -15.867 1.00 10.82 384 ALA B C 1
ATOM 1551 O O . ALA B 2 46 ? 45.321 -11.531 -15.378 1.00 12.04 384 ALA B O 1
ATOM 1553 N N . TYR B 2 47 ? 43.887 -11.647 -17.105 1.00 10.37 385 TYR B N 1
ATOM 1554 C CA . TYR B 2 47 ? 44.856 -12.406 -17.888 1.00 11.31 385 TYR B CA 1
ATOM 1555 C C . TYR B 2 47 ? 46.019 -11.535 -18.347 1.00 10.16 385 TYR B C 1
ATOM 1556 O O . TYR B 2 47 ? 47.166 -11.996 -18.368 1.00 11.62 385 TYR B O 1
ATOM 1565 N N . ALA B 2 48 ? 45.758 -10.270 -18.703 1.00 9.51 386 ALA B N 1
ATOM 1566 C CA . ALA B 2 48 ? 46.854 -9.392 -19.111 1.00 13.60 386 ALA B CA 1
ATOM 1567 C C . ALA B 2 48 ? 47.819 -9.144 -17.956 1.00 12.78 386 ALA B C 1
ATOM 1568 O O . ALA B 2 48 ? 49.034 -9.035 -18.165 1.00 11.08 386 ALA B O 1
ATOM 1570 N N . SER B 2 49 ? 47.294 -9.063 -16.728 1.00 10.40 387 SER B N 1
ATOM 1571 C CA . SER B 2 49 ? 48.148 -8.903 -15.556 1.00 10.96 387 SER B CA 1
ATOM 1572 C C . SER B 2 49 ? 49.103 -10.078 -15.407 1.00 14.65 387 SER B C 1
ATOM 1573 O O . SER B 2 49 ? 50.204 -9.916 -14.866 1.00 15.30 387 SER B O 1
ATOM 1576 N N . ALA B 2 50 ? 48.693 -11.257 -15.879 1.00 13.16 388 ALA B N 1
ATOM 1577 C CA . ALA B 2 50 ? 49.482 -12.479 -15.834 1.00 15.14 388 ALA B CA 1
ATOM 1578 C C . ALA B 2 50 ? 50.234 -12.742 -17.132 1.00 16.27 388 ALA B C 1
ATOM 1579 O O . ALA B 2 50 ? 50.716 -13.860 -17.341 1.00 18.11 388 ALA B O 1
ATOM 1581 N N . GLY B 2 51 ? 50.316 -11.755 -18.018 1.00 12.24 389 GLY B N 1
ATOM 1582 C CA . GLY B 2 51 ? 51.129 -11.879 -19.209 1.00 12.33 389 GLY B CA 1
ATOM 1583 C C . GLY B 2 51 ? 50.473 -12.569 -20.377 1.00 14.69 389 GLY B C 1
ATOM 1584 O O . GLY B 2 51 ? 51.174 -13.006 -21.295 1.00 16.99 389 GLY B O 1
ATOM 1585 N N . VAL B 2 52 ? 49.149 -12.687 -20.379 1.00 12.69 390 VAL B N 1
ATOM 1586 C CA . VAL B 2 52 ? 48.424 -13.361 -21.450 1.00 13.06 390 VAL B CA 1
ATOM 1587 C C . VAL B 2 52 ? 47.591 -12.318 -22.182 1.00 11.13 390 VAL B C 1
ATOM 1588 O O . VAL B 2 52 ? 46.752 -1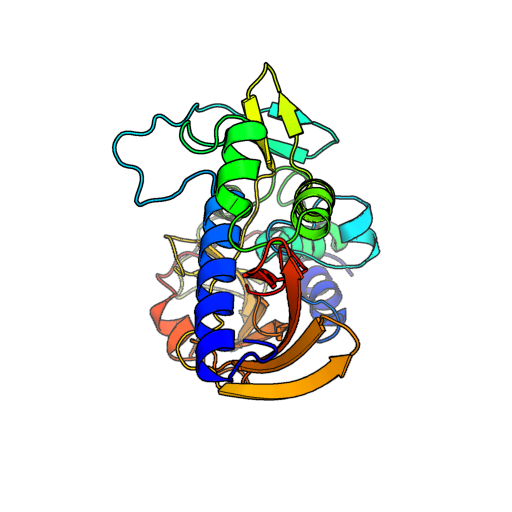1.638 -21.574 1.00 13.10 390 VAL B O 1
ATOM 1592 N N . ASN B 2 53 ? 47.827 -12.189 -23.484 1.00 10.55 391 ASN B N 1
ATOM 1593 C CA . ASN B 2 53 ? 47.182 -11.173 -24.308 1.00 12.40 391 ASN B CA 1
ATOM 1594 C C . ASN B 2 53 ? 45.887 -11.729 -24.888 1.00 15.95 391 ASN B C 1
ATOM 1595 O O . ASN B 2 53 ? 45.915 -12.590 -25.773 1.00 16.72 391 ASN B O 1
ATOM 1600 N N . LEU B 2 54 ? 44.751 -11.217 -24.413 1.00 13.43 392 LEU B N 1
ATOM 1601 C CA . LEU B 2 54 ? 43.449 -11.571 -24.962 1.00 12.69 392 LEU B CA 1
ATOM 1602 C C . LEU B 2 54 ? 42.873 -10.481 -25.857 1.00 12.95 392 LEU B C 1
ATOM 1603 O O . LEU B 2 54 ? 41.701 -10.563 -26.242 1.00 15.87 392 LEU B O 1
ATOM 1608 N N . GLY B 2 55 ? 43.666 -9.468 -26.199 1.00 13.22 393 GLY B N 1
ATOM 1609 C CA . GLY B 2 55 ? 43.208 -8.394 -27.044 1.00 14.03 393 GLY B CA 1
ATOM 1610 C C . GLY B 2 55 ? 43.559 -7.026 -26.490 1.00 13.39 393 GLY B C 1
ATOM 1611 O O . GLY B 2 55 ? 43.982 -6.885 -25.340 1.00 13.48 393 GLY B O 1
ATOM 1612 N N . PRO B 2 56 ? 43.396 -5.992 -27.307 1.00 15.88 394 PRO B N 1
ATOM 1613 C CA . PRO B 2 56 ? 43.674 -4.632 -26.833 1.00 15.98 394 PRO B CA 1
ATOM 1614 C C . PRO B 2 56 ? 42.676 -4.202 -25.770 1.00 14.46 394 PRO B C 1
ATOM 1615 O O . PRO B 2 56 ? 41.526 -4.649 -25.750 1.00 19.46 394 PRO B O 1
ATOM 1619 N N . VAL B 2 57 ? 43.134 -3.318 -24.880 1.00 16.46 395 VAL B N 1
ATOM 1620 C CA . VAL B 2 57 ? 42.292 -2.866 -23.772 1.00 17.31 395 VAL B CA 1
ATOM 1621 C C . VAL B 2 57 ? 40.984 -2.287 -24.294 1.00 15.56 395 VAL B C 1
ATOM 1622 O O . VAL B 2 57 ? 39.893 -2.700 -23.885 1.00 19.09 395 VAL B O 1
ATOM 1626 N N . GLY B 2 58 ? 41.074 -1.322 -25.211 1.00 14.38 396 GLY B N 1
ATOM 1627 C CA . GLY B 2 58 ? 39.887 -0.584 -25.609 1.00 14.82 396 GLY B CA 1
ATOM 1628 C C . GLY B 2 58 ? 38.927 -1.361 -26.479 1.00 18.11 396 GLY B C 1
ATOM 1629 O O . GLY B 2 58 ? 37.767 -0.958 -26.609 1.00 25.67 396 GLY B O 1
ATOM 1630 N N . GLY B 2 59 ? 39.372 -2.469 -27.066 1.00 16.53 397 GLY B N 1
ATOM 1631 C CA . GLY B 2 59 ? 38.545 -3.175 -28.026 1.00 18.75 397 GLY B CA 1
ATOM 1632 C C . GLY B 2 59 ? 38.042 -4.542 -27.600 1.00 16.46 397 GLY B C 1
ATOM 1633 O O . GLY B 2 59 ? 37.308 -5.184 -28.357 1.00 18.72 397 GLY B O 1
ATOM 1634 N N . THR B 2 60 ? 38.401 -5.005 -26.405 1.00 11.82 398 THR B N 1
ATOM 1635 C CA . THR B 2 60 ? 38.068 -6.367 -25.987 1.00 9.92 398 THR B CA 1
ATOM 1636 C C . THR B 2 60 ? 36.719 -6.416 -25.272 1.00 13.70 398 THR B C 1
ATOM 1637 O O . THR B 2 60 ? 36.521 -5.745 -24.255 1.00 13.86 398 THR B O 1
ATOM 1641 N N . THR B 2 61 ? 35.805 -7.240 -25.797 1.00 8.86 399 THR B N 1
ATOM 1642 C CA . THR B 2 61 ? 34.457 -7.424 -25.262 1.00 9.26 399 THR B CA 1
ATOM 1643 C C . THR B 2 61 ? 34.122 -8.907 -25.319 1.00 9.49 399 THR B C 1
ATOM 1644 O O . THR B 2 61 ? 34.920 -9.715 -25.798 1.00 10.19 399 THR B O 1
ATOM 1648 N N . THR B 2 62 ? 32.922 -9.272 -24.849 1.00 10.81 400 THR B N 1
ATOM 1649 C CA . THR B 2 62 ? 32.485 -10.657 -25.013 1.00 11.19 400 THR B CA 1
ATOM 1650 C C . THR B 2 62 ? 32.523 -11.051 -26.482 1.00 12.10 400 THR B C 1
ATOM 1651 O O . THR B 2 62 ? 32.928 -12.170 -26.824 1.00 12.90 400 THR B O 1
ATOM 1655 N N . ASP B 2 63 ? 32.128 -10.126 -27.365 1.00 11.33 401 ASP B N 1
ATOM 1656 C CA . ASP B 2 63 ? 32.104 -10.399 -28.800 1.00 16.02 401 ASP B CA 1
ATOM 1657 C C . ASP B 2 63 ? 33.479 -10.805 -29.314 1.00 16.40 401 ASP B C 1
ATOM 1658 O O . ASP B 2 63 ? 33.594 -11.710 -30.148 1.00 17.00 401 ASP B O 1
ATOM 1663 N N . THR B 2 64 ? 34.534 -10.139 -28.847 1.00 10.53 402 THR B N 1
ATOM 1664 C CA . THR B 2 64 ? 35.860 -10.483 -29.344 1.00 14.80 402 THR B CA 1
ATOM 1665 C C . THR B 2 64 ? 36.469 -11.658 -28.588 1.00 13.29 402 THR B C 1
ATOM 1666 O O . THR B 2 64 ? 37.209 -12.451 -29.183 1.00 12.48 402 THR B O 1
ATOM 1670 N N . LEU B 2 65 ? 36.156 -11.807 -27.294 1.00 11.90 403 LEU B N 1
ATOM 1671 C CA . LEU B 2 65 ? 36.716 -12.913 -26.521 1.00 8.98 403 LEU B CA 1
ATOM 1672 C C . LEU B 2 65 ? 36.230 -14.269 -27.018 1.00 12.92 403 LEU B C 1
ATOM 1673 O O . LEU B 2 65 ? 36.951 -15.262 -26.876 1.00 14.56 403 LEU B O 1
ATOM 1678 N N . VAL B 2 66 ? 35.025 -14.346 -27.596 1.00 14.59 404 VAL B N 1
ATOM 1679 C CA . VAL B 2 66 ? 34.582 -15.632 -28.141 1.00 13.49 404 VAL B CA 1
ATOM 1680 C C . VAL B 2 66 ? 35.436 -16.053 -29.328 1.00 19.92 404 VAL B C 1
ATOM 1681 O O . VAL B 2 66 ? 35.397 -17.222 -29.727 1.00 20.17 404 VAL B O 1
ATOM 1685 N N . GLY B 2 67 ? 36.196 -15.131 -29.914 1.00 15.61 405 GLY B N 1
ATOM 1686 C CA . GLY B 2 67 ? 37.100 -15.445 -30.996 1.00 17.56 405 GLY B CA 1
ATOM 1687 C C . GLY B 2 67 ? 38.533 -15.678 -30.582 1.00 18.51 405 GLY B C 1
ATOM 1688 O O . GLY B 2 67 ? 39.385 -15.903 -31.448 1.00 24.90 405 GLY B O 1
ATOM 1689 N N . ARG B 2 68 ? 38.833 -15.621 -29.290 1.00 17.98 406 ARG B N 1
ATOM 1690 C CA . ARG B 2 68 ? 40.189 -15.819 -28.807 1.00 15.94 406 ARG B CA 1
ATOM 1691 C C . ARG B 2 68 ? 40.400 -17.276 -28.408 1.00 12.50 406 ARG B C 1
ATOM 1692 O O . ARG B 2 68 ? 39.453 -18.014 -28.121 1.00 17.96 406 ARG B O 1
ATOM 1700 N N . GLY B 2 69 ? 41.668 -17.684 -28.393 1.00 15.25 407 GLY B N 1
ATOM 1701 C CA . GLY B 2 69 ? 42.005 -19.031 -27.983 1.00 13.85 407 GLY B CA 1
ATOM 1702 C C . GLY B 2 69 ? 41.428 -20.098 -28.902 1.00 11.95 407 GLY B C 1
ATOM 1703 O O . GLY B 2 69 ? 41.124 -19.867 -30.072 1.00 18.56 407 GLY B O 1
ATOM 1704 N N . GLN B 2 70 ? 41.280 -21.294 -28.335 1.00 13.70 408 GLN B N 1
ATOM 1705 C CA . GLN B 2 70 ? 40.823 -22.468 -29.066 1.00 16.98 408 GLN B CA 1
ATOM 1706 C C . GLN B 2 70 ? 39.513 -22.967 -28.472 1.00 13.34 408 GLN B C 1
ATOM 1707 O O . GLN B 2 70 ? 39.391 -23.097 -27.249 1.00 14.91 408 GLN B O 1
ATOM 1713 N N . ALA B 2 71 ? 38.544 -23.265 -29.335 1.00 14.52 409 ALA B N 1
ATOM 1714 C CA . ALA B 2 71 ? 37.292 -23.836 -28.860 1.00 14.00 409 ALA B CA 1
ATOM 1715 C C . ALA B 2 71 ? 37.537 -25.228 -28.288 1.00 19.41 409 ALA B C 1
ATOM 1716 O O . ALA B 2 71 ? 38.230 -26.053 -28.895 1.00 15.84 409 ALA B O 1
ATOM 1718 N N . VAL B 2 72 ? 36.991 -25.477 -27.099 1.00 13.23 410 VAL B N 1
ATOM 1719 C CA . VAL B 2 72 ? 37.031 -26.785 -26.462 1.00 15.44 410 VAL B CA 1
ATOM 1720 C C . VAL B 2 72 ? 35.610 -27.126 -26.036 1.00 14.04 410 VAL B C 1
ATOM 1721 O O . VAL B 2 72 ? 34.763 -26.248 -25.871 1.00 15.27 410 VAL B O 1
ATOM 1725 N N . SER B 2 73 ? 35.348 -28.421 -25.875 1.00 16.39 411 SER B N 1
ATOM 1726 C CA . SER B 2 73 ? 34.010 -28.835 -25.481 1.00 13.04 411 SER B CA 1
ATOM 1727 C C . SER B 2 73 ? 33.815 -28.658 -23.980 1.00 17.33 411 SER B C 1
ATOM 1728 O O . SER B 2 73 ? 34.769 -28.629 -23.199 1.00 17.01 411 SER B O 1
ATOM 1731 N N . ALA B 2 74 ? 32.546 -28.545 -23.580 1.00 13.87 412 ALA B N 1
ATOM 1732 C CA . ALA B 2 74 ? 32.227 -28.435 -22.161 1.00 13.53 412 ALA B CA 1
ATOM 1733 C C . ALA B 2 74 ? 32.753 -29.629 -21.374 1.00 16.33 412 ALA B C 1
ATOM 1734 O O . ALA B 2 74 ? 33.210 -29.473 -20.236 1.00 16.59 412 ALA B O 1
ATOM 1736 N N . SER B 2 75 ? 32.725 -30.824 -21.971 1.00 14.26 413 SER B N 1
ATOM 1737 C CA . SER B 2 75 ? 33.149 -32.016 -21.244 1.00 16.81 413 SER B CA 1
ATOM 1738 C C . SER B 2 75 ? 34.636 -31.994 -20.912 1.00 16.22 413 SER B C 1
ATOM 1739 O O . SER B 2 75 ? 35.052 -32.620 -19.931 1.00 21.53 413 SER B O 1
ATOM 1742 N N . GLU B 2 76 ? 35.449 -31.284 -21.700 1.00 15.10 414 GLU B N 1
ATOM 1743 C CA . GLU B 2 76 ? 36.889 -31.236 -21.476 1.00 19.29 414 GLU B CA 1
ATOM 1744 C C . GLU B 2 76 ? 37.349 -29.920 -20.849 1.00 14.34 414 GLU B C 1
ATOM 1745 O O . GLU B 2 76 ? 38.555 -29.669 -20.772 1.00 15.45 414 GLU B O 1
ATOM 1751 N N . MET B 2 77 ? 36.418 -29.090 -20.391 1.00 13.57 415 MET B N 1
ATOM 1752 C CA . MET B 2 77 ? 36.770 -27.784 -19.843 1.00 9.57 415 MET B CA 1
ATOM 1753 C C . MET B 2 77 ? 37.683 -27.900 -18.623 1.00 14.96 415 MET B C 1
ATOM 1754 O O . MET B 2 77 ? 37.558 -28.819 -17.803 1.00 15.26 415 MET B O 1
ATOM 1759 N N . LYS B 2 78 ? 38.629 -26.963 -18.525 1.00 13.07 416 LYS B N 1
ATOM 1760 C CA . LYS B 2 78 ? 39.675 -26.978 -17.512 1.00 13.91 416 LYS B CA 1
ATOM 1761 C C . LYS B 2 78 ? 39.733 -25.635 -16.810 1.00 12.50 416 LYS B C 1
ATOM 1762 O O . LYS B 2 78 ? 39.344 -24.612 -17.376 1.00 12.65 416 LYS B O 1
ATOM 1768 N N . ARG B 2 79 ? 40.249 -25.657 -15.581 1.00 14.28 417 ARG B N 1
ATOM 1769 C CA . ARG B 2 79 ? 40.599 -24.435 -14.868 1.00 11.31 417 ARG B CA 1
ATOM 1770 C C . ARG B 2 79 ? 41.356 -23.483 -15.791 1.00 12.82 417 ARG B C 1
ATOM 1771 O O . ARG B 2 79 ? 42.318 -23.875 -16.458 1.00 12.23 417 ARG B O 1
ATOM 1779 N N . GLY B 2 80 ? 40.898 -22.233 -15.850 1.00 10.31 418 GLY B N 1
ATOM 1780 C CA . GLY B 2 80 ? 41.493 -21.230 -16.699 1.00 9.37 418 GLY B CA 1
ATOM 1781 C C . GLY B 2 80 ? 40.765 -20.978 -18.006 1.00 11.43 418 GLY B C 1
ATOM 1782 O O . GLY B 2 80 ? 40.971 -19.922 -18.612 1.00 12.19 418 GLY B O 1
ATOM 1783 N N . ASP B 2 81 ? 39.937 -21.915 -18.465 1.00 11.34 419 ASP B N 1
ATOM 1784 C CA . ASP B 2 81 ? 39.164 -21.699 -19.681 1.00 10.14 419 ASP B CA 1
ATOM 1785 C C . ASP B 2 81 ? 38.155 -20.576 -19.484 1.00 9.99 419 ASP B C 1
ATOM 1786 O O . ASP B 2 81 ? 37.641 -20.358 -18.383 1.00 13.00 419 ASP B O 1
ATOM 1791 N N . LEU B 2 82 ? 37.839 -19.891 -20.579 1.00 10.11 420 LEU B N 1
ATOM 1792 C CA . LEU B 2 82 ? 36.762 -18.907 -20.587 1.00 12.27 420 LEU B CA 1
ATOM 1793 C C . LEU B 2 82 ? 35.432 -19.602 -20.852 1.00 11.06 420 LEU B C 1
ATOM 1794 O O . LEU B 2 82 ? 35.294 -20.334 -21.841 1.00 11.16 420 LEU B O 1
ATOM 1799 N N . VAL B 2 83 ? 34.456 -19.366 -19.976 1.00 9.93 421 VAL B N 1
ATOM 1800 C CA . VAL B 2 83 ? 33.105 -19.899 -20.132 1.00 9.36 421 VAL B CA 1
ATOM 1801 C C . VAL B 2 83 ? 32.168 -18.749 -20.474 1.00 10.10 421 VAL B C 1
ATOM 1802 O O . VAL B 2 83 ? 32.241 -17.669 -19.872 1.00 9.00 421 VAL B O 1
ATOM 1806 N N . PHE B 2 84 ? 31.295 -18.976 -21.451 1.00 9.10 422 PHE B N 1
ATOM 1807 C CA . PHE B 2 84 ? 30.363 -17.959 -21.907 1.00 9.44 422 PHE B CA 1
ATOM 1808 C C . PHE B 2 84 ? 28.937 -18.376 -21.590 1.00 9.26 422 PHE B C 1
ATOM 1809 O O . PHE B 2 84 ? 28.613 -19.567 -21.542 1.00 10.21 422 PHE B O 1
ATOM 1817 N N . PHE B 2 85 ? 28.088 -17.375 -21.380 1.00 10.16 423 PHE B N 1
ATOM 1818 C CA . PHE B 2 85 ? 26.719 -17.592 -20.947 1.00 9.12 423 PHE B CA 1
ATOM 1819 C C . PHE B 2 85 ? 25.768 -16.704 -21.732 1.00 12.11 423 PHE B C 1
ATOM 1820 O O . PHE B 2 85 ? 26.103 -15.574 -22.100 1.00 11.75 423 PHE B O 1
ATOM 1828 N N . ASP B 2 86 ? 24.554 -17.209 -21.938 1.00 11.16 424 ASP B N 1
ATOM 1829 C CA . ASP B 2 86 ? 23.486 -16.445 -22.577 1.00 14.28 424 ASP B CA 1
ATOM 1830 C C . ASP B 2 86 ? 22.691 -15.728 -21.493 1.00 14.26 424 ASP B C 1
ATOM 1831 O O . ASP B 2 86 ? 22.014 -16.369 -20.685 1.00 18.85 424 ASP B O 1
ATOM 1836 N N . THR B 2 87 ? 22.763 -14.394 -21.481 1.00 15.84 425 THR B N 1
ATOM 1837 C CA . THR B 2 87 ? 21.993 -13.597 -20.540 1.00 20.11 425 THR B CA 1
ATOM 1838 C C . THR B 2 87 ? 20.931 -12.852 -21.341 1.00 23.08 425 THR B C 1
ATOM 1839 O O . THR B 2 87 ? 19.868 -13.433 -21.636 1.00 23.12 425 THR B O 1
ATOM 1843 N N . TYR B 2 88 ? 21.150 -11.592 -21.710 1.00 19.01 426 TYR B N 1
ATOM 1844 C CA . TYR B 2 88 ? 20.229 -10.859 -22.570 1.00 16.73 426 TYR B CA 1
ATOM 1845 C C . TYR B 2 88 ? 20.479 -11.132 -24.050 1.00 18.33 426 TYR B C 1
ATOM 1846 O O . TYR B 2 88 ? 19.647 -10.762 -24.887 1.00 21.80 426 TYR B O 1
ATOM 1855 N N . LYS B 2 89 ? 21.604 -11.760 -24.388 1.00 16.79 427 LYS B N 1
ATOM 1856 C CA . LYS B 2 89 ? 21.916 -12.154 -25.754 1.00 18.37 427 LYS B CA 1
ATOM 1857 C C . LYS B 2 89 ? 22.851 -13.352 -25.701 1.00 14.00 427 LYS B C 1
ATOM 1858 O O . LYS B 2 89 ? 23.398 -13.694 -24.647 1.00 12.94 427 LYS B O 1
ATOM 1864 N N . THR B 2 90 ? 23.028 -13.986 -26.859 1.00 13.79 428 THR B N 1
ATOM 1865 C CA . THR B 2 90 ? 23.953 -15.107 -26.972 1.00 12.87 428 THR B CA 1
ATOM 1866 C C . THR B 2 90 ? 25.367 -14.676 -26.600 1.00 14.87 428 THR B C 1
ATOM 1867 O O . THR B 2 90 ? 25.886 -13.691 -27.134 1.00 15.04 428 THR B O 1
ATOM 1871 N N . ASN B 2 91 ? 25.982 -15.416 -25.670 1.00 12.79 429 ASN B N 1
ATOM 1872 C CA . ASN B 2 91 ? 27.360 -15.158 -25.232 1.00 10.77 429 ASN B CA 1
ATOM 1873 C C . ASN B 2 91 ? 27.514 -13.749 -24.670 1.00 13.92 429 ASN B C 1
ATOM 1874 O O . ASN B 2 91 ? 28.547 -13.099 -24.847 1.00 14.46 429 ASN B O 1
ATOM 1879 N N . GLY B 2 92 ? 26.481 -13.274 -23.975 1.00 11.49 430 GLY B N 1
ATOM 1880 C CA . GLY B 2 92 ? 26.516 -11.947 -23.394 1.00 9.67 430 GLY B CA 1
ATOM 1881 C C . GLY B 2 92 ? 27.295 -11.823 -22.104 1.00 11.44 430 GLY B C 1
ATOM 1882 O O . GLY B 2 92 ? 27.521 -10.703 -21.642 1.00 11.03 430 GLY B O 1
ATOM 1883 N N . HIS B 2 93 ? 27.722 -12.936 -21.512 1.00 9.18 431 HIS B N 1
ATOM 1884 C CA . HIS B 2 93 ? 28.476 -12.899 -20.269 1.00 7.58 431 HIS B CA 1
ATOM 1885 C C . HIS B 2 93 ? 29.639 -13.874 -20.374 1.00 9.63 431 HIS B C 1
ATOM 1886 O O . HIS B 2 93 ? 29.578 -14.852 -21.121 1.00 10.19 431 HIS B O 1
ATOM 1893 N N . VAL B 2 94 ? 30.711 -13.593 -19.628 1.00 8.63 432 VAL B N 1
ATOM 1894 C CA . VAL B 2 94 ? 31.910 -14.423 -19.656 1.00 9.19 432 VAL B CA 1
ATOM 1895 C C . VAL B 2 94 ? 32.520 -14.475 -18.260 1.00 9.56 432 VAL B C 1
ATOM 1896 O O . VAL B 2 94 ? 32.397 -13.531 -17.472 1.00 11.73 432 VAL B O 1
ATOM 1900 N N . GLY B 2 95 ? 33.162 -15.603 -17.949 1.00 9.17 433 GLY B N 1
ATOM 1901 C CA . GLY B 2 95 ? 33.905 -15.763 -16.715 1.00 10.19 433 GLY B CA 1
ATOM 1902 C C . GLY B 2 95 ? 35.071 -16.695 -16.964 1.00 10.81 433 GLY B C 1
ATOM 1903 O O . GLY B 2 95 ? 35.249 -17.209 -18.071 1.00 9.12 433 GLY B O 1
ATOM 1904 N N . ILE B 2 96 ? 35.876 -16.912 -15.923 1.00 10.11 434 ILE B N 1
ATOM 1905 C CA . ILE B 2 96 ? 37.012 -17.833 -15.978 1.00 8.74 434 ILE B CA 1
ATOM 1906 C C . ILE B 2 96 ? 36.676 -19.063 -15.148 1.00 11.53 434 ILE B C 1
ATOM 1907 O O . ILE B 2 96 ? 36.477 -18.961 -13.932 1.00 9.09 434 ILE B O 1
ATOM 1912 N N . TYR B 2 97 ? 36.654 -20.229 -15.788 1.00 9.45 435 TYR B N 1
ATOM 1913 C CA . TYR B 2 97 ? 36.389 -21.462 -15.061 1.00 10.04 435 TYR B CA 1
ATOM 1914 C C . TYR B 2 97 ? 37.529 -21.749 -14.087 1.00 9.71 435 TYR B C 1
ATOM 1915 O O . TYR B 2 97 ? 38.709 -21.619 -14.429 1.00 10.13 435 TYR B O 1
ATOM 1924 N N . LEU B 2 98 ? 37.175 -22.130 -12.862 1.00 10.81 436 LEU B N 1
ATOM 1925 C CA . LEU B 2 98 ? 38.163 -22.371 -11.817 1.00 8.73 436 LEU B CA 1
ATOM 1926 C C . LEU B 2 98 ? 38.463 -23.845 -11.618 1.00 13.09 436 LEU B C 1
ATOM 1927 O O . LEU B 2 98 ? 39.326 -24.188 -10.803 1.00 14.42 436 LEU B O 1
ATOM 1932 N N . GLY B 2 99 ? 37.786 -24.716 -12.350 1.00 12.36 437 GLY B N 1
ATOM 1933 C CA . GLY B 2 99 ? 37.729 -26.114 -11.991 1.00 18.54 437 GLY B CA 1
ATOM 1934 C C . GLY B 2 99 ? 36.748 -26.352 -10.858 1.00 20.65 437 GLY B C 1
ATOM 1935 O O . GLY B 2 99 ? 36.320 -25.434 -10.156 1.00 18.17 437 GLY B O 1
ATOM 1936 N N . ASN B 2 100 ? 36.378 -27.620 -10.692 1.00 18.01 438 ASN B N 1
ATOM 1937 C CA . ASN B 2 100 ? 35.519 -28.051 -9.590 1.00 16.56 438 ASN B CA 1
ATOM 1938 C C . ASN B 2 100 ? 34.188 -27.305 -9.573 1.00 16.10 438 ASN B C 1
ATOM 1939 O O . ASN B 2 100 ? 33.619 -27.054 -8.511 1.00 16.76 438 ASN B O 1
ATOM 1944 N N . GLY B 2 101 ? 33.691 -26.930 -10.746 1.00 14.87 439 GLY B N 1
ATOM 1945 C CA . GLY B 2 101 ? 32.331 -26.458 -10.870 1.00 13.51 439 GLY B CA 1
ATOM 1946 C C . GLY B 2 101 ? 32.082 -25.011 -10.507 1.00 12.44 439 GLY B C 1
ATOM 1947 O O . GLY B 2 101 ? 30.920 -24.627 -10.365 1.00 12.67 439 GLY B O 1
ATOM 1948 N N . THR B 2 102 ? 33.118 -24.193 -10.350 1.00 15.17 440 THR B N 1
ATOM 1949 C CA . THR B 2 102 ? 32.919 -22.776 -10.079 1.00 11.12 440 THR B CA 1
ATOM 1950 C C . THR B 2 102 ? 33.610 -21.932 -11.139 1.00 9.89 440 THR B C 1
ATOM 1951 O O . THR B 2 102 ? 34.463 -22.413 -11.889 1.00 12.88 440 THR B O 1
ATOM 1955 N N . PHE B 2 103 ? 33.232 -20.655 -11.191 1.00 8.21 441 PHE B N 1
ATOM 1956 C CA . PHE B 2 103 ? 33.841 -19.744 -12.147 1.00 8.82 441 PHE B CA 1
ATOM 1957 C C . PHE B 2 103 ? 33.947 -18.348 -11.551 1.00 9.88 441 PHE B C 1
ATOM 1958 O O . PHE B 2 103 ? 33.081 -17.907 -10.791 1.00 12.63 441 PHE B O 1
ATOM 1966 N N . LEU B 2 104 ? 35.050 -17.681 -11.877 1.00 8.59 442 LEU B N 1
ATOM 1967 C CA . LEU B 2 104 ? 35.332 -16.330 -11.416 1.00 9.82 442 LEU B CA 1
ATOM 1968 C C . LEU B 2 104 ? 34.810 -15.348 -12.455 1.00 8.47 442 LEU B C 1
ATOM 1969 O O . LEU B 2 104 ? 35.062 -15.520 -13.650 1.00 12.06 442 LEU B O 1
ATOM 1974 N N . ASN B 2 105 ? 34.069 -14.335 -12.009 1.00 8.03 443 ASN B N 1
ATOM 1975 C CA . ASN B 2 105 ? 33.448 -13.427 -12.966 1.00 8.46 443 ASN B CA 1
ATOM 1976 C C . ASN B 2 105 ? 33.097 -12.115 -12.286 1.00 8.74 443 ASN B C 1
ATOM 1977 O O . ASN B 2 105 ? 33.147 -11.983 -11.060 1.00 13.59 443 ASN B O 1
ATOM 1982 N N . ASP B 2 106 ? 32.768 -11.135 -13.119 1.00 9.03 444 ASP B N 1
ATOM 1983 C CA . ASP B 2 106 ? 32.318 -9.820 -12.686 1.00 7.23 444 ASP B CA 1
ATOM 1984 C C . ASP B 2 106 ? 30.902 -9.667 -13.229 1.00 10.08 444 ASP B C 1
ATOM 1985 O O . ASP B 2 106 ? 30.691 -9.787 -14.442 1.00 9.28 444 ASP B O 1
ATOM 1990 N N . ASN B 2 107 ? 29.926 -9.464 -12.340 1.00 9.58 445 ASN B N 1
ATOM 1991 C CA . ASN B 2 107 ? 28.548 -9.252 -12.770 1.00 6.93 445 ASN B CA 1
ATOM 1992 C C . ASN B 2 107 ? 27.905 -8.209 -11.859 1.00 10.19 445 ASN B C 1
ATOM 1993 O O . ASN B 2 107 ? 28.447 -7.856 -10.807 1.00 11.09 445 ASN B O 1
ATOM 1998 N N . THR B 2 108 ? 26.752 -7.679 -12.288 1.00 12.28 446 THR B N 1
ATOM 1999 C CA . THR B 2 108 ? 26.237 -6.461 -11.655 1.00 9.39 446 THR B CA 1
ATOM 2000 C C . THR B 2 108 ? 25.785 -6.669 -10.215 1.00 11.04 446 THR B C 1
ATOM 2001 O O . THR B 2 108 ? 25.766 -5.701 -9.448 1.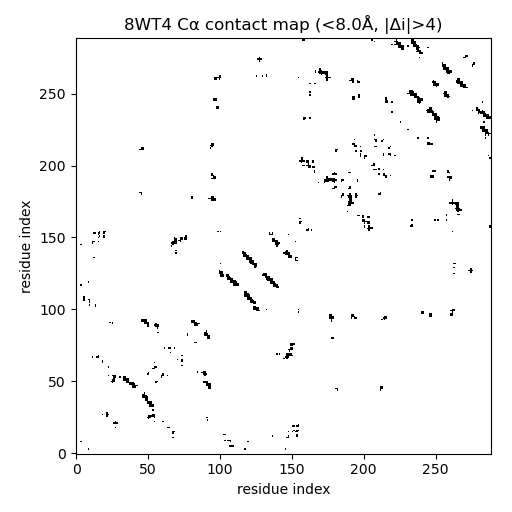00 12.12 446 THR B O 1
ATOM 2005 N N . SER B 2 109 ? 25.410 -7.890 -9.825 1.00 12.97 447 SER B N 1
ATOM 2006 C CA . SER B 2 109 ? 24.758 -8.060 -8.530 1.00 10.77 447 SER B CA 1
ATOM 2007 C C . SER B 2 109 ? 25.708 -7.738 -7.383 1.00 12.50 447 SER B C 1
ATOM 2008 O O . SER B 2 109 ? 25.350 -6.995 -6.460 1.00 15.47 447 SER B O 1
ATOM 2011 N N . HIS B 2 110 ? 26.934 -8.275 -7.433 1.00 11.02 448 HIS B N 1
ATOM 2012 C CA . HIS B 2 110 ? 27.914 -8.048 -6.376 1.00 12.70 448 HIS B CA 1
ATOM 2013 C C . HIS B 2 110 ? 29.316 -7.839 -6.942 1.00 11.33 448 HIS B C 1
ATOM 2014 O O . HIS B 2 110 ? 30.305 -7.987 -6.210 1.00 12.79 448 HIS B O 1
ATOM 2021 N N . GLY B 2 111 ? 29.426 -7.483 -8.220 1.00 8.99 449 GLY B N 1
ATOM 2022 C CA . GLY B 2 111 ? 30.744 -7.219 -8.770 1.00 10.31 449 GLY B CA 1
ATOM 2023 C C . GLY B 2 111 ? 31.552 -8.495 -8.921 1.00 9.20 449 GLY B C 1
ATOM 2024 O O . GLY B 2 111 ? 31.014 -9.578 -9.152 1.00 13.73 449 GLY B O 1
ATOM 2025 N N . VAL B 2 112 ? 32.874 -8.362 -8.782 1.00 11.15 450 VAL B N 1
ATOM 2026 C CA . VAL B 2 112 ? 33.759 -9.511 -8.953 1.00 9.04 450 VAL B CA 1
ATOM 2027 C C . VAL B 2 112 ? 33.467 -10.537 -7.867 1.00 8.97 450 VAL B C 1
ATOM 2028 O O . VAL B 2 112 ? 33.429 -10.215 -6.672 1.00 10.20 450 VAL B O 1
ATOM 2032 N N . SER B 2 113 ? 33.260 -11.782 -8.281 1.00 11.12 451 SER B N 1
ATOM 2033 C CA . SER B 2 113 ? 32.716 -12.793 -7.389 1.00 10.77 451 SER B CA 1
ATOM 2034 C C . SER B 2 113 ? 33.041 -14.163 -7.959 1.00 11.31 451 SER B C 1
ATOM 2035 O O . SER B 2 113 ? 33.564 -14.288 -9.068 1.00 12.45 451 SER B O 1
ATOM 2038 N N . VAL B 2 114 ? 32.736 -15.195 -7.174 1.00 11.11 452 VAL B N 1
ATOM 2039 C CA . VAL B 2 114 ? 32.837 -16.579 -7.617 1.00 11.04 452 VAL B CA 1
ATOM 2040 C C . VAL B 2 114 ? 31.435 -17.177 -7.566 1.00 9.75 452 VAL B C 1
ATOM 2041 O O . VAL B 2 114 ? 30.728 -17.035 -6.560 1.00 13.11 452 VAL B O 1
ATOM 2045 N N . ASP B 2 115 ? 31.026 -17.806 -8.662 1.00 9.21 453 ASP B N 1
ATOM 2046 C CA . ASP B 2 115 ? 29.708 -18.407 -8.802 1.00 9.92 453 ASP B CA 1
ATOM 2047 C C . ASP B 2 115 ? 29.850 -19.880 -9.162 1.00 12.11 453 ASP B C 1
ATOM 2048 O O . ASP B 2 115 ? 30.925 -20.349 -9.534 1.00 10.58 453 ASP B O 1
ATOM 2053 N N . SER B 2 116 ? 28.745 -20.614 -9.056 1.00 12.65 454 SER B N 1
ATOM 2054 C CA . SER B 2 116 ? 28.730 -22.045 -9.337 1.00 11.49 454 SER B CA 1
ATOM 2055 C C . SER B 2 116 ? 28.135 -22.326 -10.715 1.00 10.44 454 SER B C 1
ATOM 2056 O O . SER B 2 116 ? 27.084 -21.782 -11.068 1.00 12.16 454 SER B O 1
ATOM 2059 N N . MET B 2 117 ? 28.808 -23.191 -11.484 1.00 11.42 455 MET B N 1
ATOM 2060 C CA . MET B 2 117 ? 28.274 -23.644 -12.768 1.00 12.82 455 MET B CA 1
ATOM 2061 C C . MET B 2 117 ? 26.940 -24.368 -12.615 1.00 14.30 455 MET B C 1
ATOM 2062 O O . MET B 2 117 ? 26.140 -24.400 -13.558 1.00 20.77 455 MET B O 1
ATOM 2067 N N . SER B 2 118 ? 26.680 -24.965 -11.452 1.00 13.34 456 SER B N 1
ATOM 2068 C CA . SER B 2 118 ? 25.438 -25.694 -11.225 1.00 15.05 456 SER B CA 1
ATOM 2069 C C . SER B 2 118 ? 24.358 -24.840 -10.572 1.00 19.74 456 SER B C 1
ATOM 2070 O O . SER B 2 118 ? 23.253 -25.339 -10.341 1.00 20.54 456 SER B O 1
ATOM 2073 N N . ASN B 2 119 ? 24.649 -23.582 -10.260 1.00 15.28 457 ASN B N 1
ATOM 2074 C CA . ASN B 2 119 ? 23.591 -22.638 -9.943 1.00 13.25 457 ASN B CA 1
ATOM 2075 C C . ASN B 2 119 ? 22.528 -22.711 -11.040 1.00 13.66 457 ASN B C 1
ATOM 2076 O O . ASN B 2 119 ? 22.868 -22.619 -12.229 1.00 13.79 457 ASN B O 1
ATOM 2081 N N . PRO B 2 120 ? 21.253 -22.921 -10.695 1.00 13.55 458 PRO B N 1
ATOM 2082 C CA . PRO B 2 120 ? 20.242 -23.132 -11.745 1.00 18.02 458 PRO B CA 1
ATOM 2083 C C . PRO B 2 120 ? 20.225 -22.061 -12.826 1.00 17.19 458 PRO B C 1
ATOM 2084 O O . PRO B 2 120 ? 20.059 -22.390 -14.007 1.00 16.72 458 PRO B O 1
ATOM 2088 N N . TYR B 2 121 ? 20.403 -20.788 -12.461 1.00 13.13 459 TYR B N 1
ATOM 2089 C CA . TYR B 2 121 ? 20.415 -19.727 -13.462 1.00 14.67 459 TYR B CA 1
ATOM 2090 C C . TYR B 2 121 ? 21.605 -19.868 -14.404 1.00 13.29 459 TYR B C 1
ATOM 2091 O O . TYR B 2 121 ? 21.446 -19.816 -15.629 1.00 14.92 459 TYR B O 1
ATOM 2100 N N . TRP B 2 122 ? 22.812 -20.020 -13.850 1.00 13.66 460 TRP B N 1
ATOM 2101 C CA . TRP B 2 122 ? 24.000 -20.138 -14.693 1.00 12.29 460 TRP B CA 1
ATOM 2102 C C . TRP B 2 122 ? 24.038 -21.457 -15.447 1.00 11.38 460 TRP B C 1
ATOM 2103 O O . TRP B 2 122 ? 24.550 -21.504 -16.571 1.00 12.90 460 TRP B O 1
ATOM 2114 N N . LYS B 2 123 ? 23.489 -22.525 -14.868 1.00 11.21 461 LYS B N 1
ATOM 2115 C CA . LYS B 2 123 ? 23.416 -23.787 -15.598 1.00 14.90 461 LYS B CA 1
ATOM 2116 C C . LYS B 2 123 ? 22.546 -23.643 -16.844 1.00 15.40 461 LYS B C 1
ATOM 2117 O O . LYS B 2 123 ? 22.920 -24.106 -17.929 1.00 13.84 461 LYS B O 1
ATOM 2123 N N . ALA B 2 124 ? 21.396 -22.973 -16.714 1.00 12.61 462 ALA B N 1
ATOM 2124 C CA . ALA B 2 124 ? 20.525 -22.748 -17.863 1.00 13.48 462 ALA B CA 1
ATOM 2125 C C . ALA B 2 124 ? 21.142 -21.774 -18.858 1.00 15.29 462 ALA B C 1
ATOM 2126 O O . ALA B 2 124 ? 20.931 -21.905 -20.069 1.00 18.30 462 ALA B O 1
ATOM 2128 N N . ALA B 2 125 ? 21.910 -20.798 -18.365 1.00 14.19 463 ALA B N 1
ATOM 2129 C CA . ALA B 2 125 ? 22.510 -19.797 -19.240 1.00 10.05 463 ALA B CA 1
ATOM 2130 C C . ALA B 2 125 ? 23.651 -20.373 -20.068 1.00 12.32 463 ALA B C 1
ATOM 2131 O O . ALA B 2 125 ? 23.941 -19.861 -21.158 1.00 13.15 463 ALA B O 1
ATOM 2133 N N . PHE B 2 126 ? 24.306 -21.418 -19.570 1.00 10.82 464 PHE B N 1
ATOM 2134 C CA . PHE B 2 126 ? 25.467 -21.995 -20.237 1.00 11.83 464 PHE B CA 1
ATOM 2135 C C . PHE B 2 126 ? 25.019 -22.937 -21.348 1.00 13.18 464 PHE B C 1
ATOM 2136 O O . PHE B 2 126 ? 24.260 -23.882 -21.102 1.00 15.43 464 PHE B O 1
ATOM 2144 N N . LYS B 2 127 ? 25.496 -22.678 -22.567 1.00 13.76 465 LYS B N 1
ATOM 2145 C CA . LYS B 2 127 ? 25.161 -23.468 -23.748 1.00 12.62 465 LYS B CA 1
ATOM 2146 C C . LYS B 2 127 ? 26.346 -24.274 -24.268 1.00 17.08 465 LYS B C 1
ATOM 2147 O O . LYS B 2 127 ? 26.270 -24.827 -25.373 1.00 16.85 465 LYS B O 1
ATOM 2153 N N . GLY B 2 128 ? 27.440 -24.340 -23.515 1.00 13.38 466 GLY B N 1
ATOM 2154 C CA . GLY B 2 128 ? 28.585 -25.140 -23.896 1.00 13.03 466 GLY B CA 1
ATOM 2155 C C . GLY B 2 128 ? 29.704 -24.410 -24.605 1.00 13.97 466 GLY B C 1
ATOM 2156 O O . GLY B 2 128 ? 30.652 -25.064 -25.054 1.00 12.47 466 GLY B O 1
ATOM 2157 N N . VAL B 2 129 ? 29.637 -23.085 -24.710 1.00 13.32 467 VAL B N 1
ATOM 2158 C CA . VAL B 2 129 ? 30.648 -22.313 -25.430 1.00 11.65 467 VAL B CA 1
ATOM 2159 C C . VAL B 2 129 ? 31.817 -22.039 -24.484 1.00 12.19 467 VAL B C 1
ATOM 2160 O O . VAL B 2 129 ? 31.662 -21.349 -23.469 1.00 11.87 467 VAL B O 1
ATOM 2164 N N . VAL B 2 130 ? 32.986 -22.601 -24.804 1.00 10.36 468 VAL B N 1
ATOM 2165 C CA . VAL B 2 130 ? 34.178 -22.539 -23.958 1.00 11.79 468 VAL B CA 1
ATOM 2166 C C . VAL B 2 130 ? 35.386 -22.233 -24.840 1.00 12.83 468 VAL B C 1
ATOM 2167 O O . VAL B 2 130 ? 35.493 -22.753 -25.955 1.00 12.08 468 VAL B O 1
ATOM 2171 N N . ARG B 2 131 ? 36.303 -21.398 -24.343 1.00 9.98 469 ARG B N 1
ATOM 2172 C CA . ARG B 2 131 ? 37.514 -21.049 -25.078 1.00 9.13 469 ARG B CA 1
ATOM 2173 C C . ARG B 2 131 ? 38.734 -21.257 -24.193 1.00 12.35 469 ARG B C 1
ATOM 2174 O O . ARG B 2 131 ? 38.813 -20.698 -23.094 1.00 13.46 469 ARG B O 1
ATOM 2182 N N . ARG B 2 132 ? 39.683 -22.057 -24.673 1.00 11.96 470 ARG B N 1
ATOM 2183 C CA . ARG B 2 132 ? 40.939 -22.276 -23.968 1.00 11.58 470 ARG B CA 1
ATOM 2184 C C . ARG B 2 132 ? 41.943 -21.242 -24.460 1.00 14.45 470 ARG B C 1
ATOM 2185 O O . ARG B 2 132 ? 42.235 -21.179 -25.660 1.00 15.46 470 ARG B O 1
ATOM 2193 N N . VAL B 2 133 ? 42.463 -20.427 -23.544 1.00 10.96 471 VAL B N 1
ATOM 2194 C CA . VAL B 2 133 ? 43.342 -19.323 -23.921 1.00 12.85 471 VAL B CA 1
ATOM 2195 C C . VAL B 2 133 ? 44.789 -19.532 -23.501 1.00 14.16 471 VAL B C 1
ATOM 2196 O O . VAL B 2 133 ? 45.663 -18.781 -23.969 1.00 14.31 471 VAL B O 1
ATOM 2200 N N . VAL B 2 134 ? 45.074 -20.505 -22.638 1.00 14.75 472 VAL B N 1
ATOM 2201 C CA . VAL B 2 134 ? 46.436 -20.923 -22.324 1.00 13.72 472 VAL B CA 1
ATOM 2202 C C . VAL B 2 134 ? 46.495 -22.433 -22.504 1.00 15.96 472 VAL B C 1
ATOM 2203 O O . VAL B 2 134 ? 45.667 -23.157 -21.940 1.00 16.86 472 VAL B O 1
ATOM 2207 N N . GLN B 2 135 ? 47.443 -22.901 -23.313 1.00 20.55 473 GLN B N 1
ATOM 2208 C CA . GLN B 2 135 ? 47.604 -24.330 -23.578 1.00 21.87 473 GLN B CA 1
ATOM 2209 C C . GLN B 2 135 ? 48.486 -24.990 -22.525 1.00 42.33 473 GLN B C 1
ATOM 2210 O O . GLN B 2 135 ? 49.438 -24.387 -22.031 1.00 36.26 473 GLN B O 1
#

Radius of gyration: 19.59 Å; Cα contacts (8 Å, |Δi|>4): 657; chains: 2; bounding box: 50×53×43 Å

Foldseek 3Di:
DLDADQVNVLVLLVLLQLLLVQVLVQHNVVPPPWAFDADWDDDPNFIKGFRTPCPFAVVSSCVSQPQAEPPQQSVVVCVVQVWDADPRTIIGTDDDDDDQWQSVPKTWAWDDDDDQKTKIWIFTATNVRDGTDTFIWMWGQDPNHTHTHHSPRRD/DADLVQLCVVLVVCQLPEAEDVVDLQDPVCVVSVYYHFFSSSQVSNVSRVFHQDHSVPTALVSNLVAAAWDWPVPDDFQKKFFFADVHGRRGIFTDHPPFKTWTADRPRGTHIGGCVPVVNVVRGPTTIHHRGD

Organism: Bacillus subtilis (strain 168) (NCBI:txid224308)

Solvent-accessible surface area: 13413 Å² total; per-residue (Å²): 139,63,71,3,49,108,139,94,0,31,88,42,0,48,38,1,38,78,24,0,40,16,0,26,79,3,44,24,77,156,63,142,193,30,104,74,47,105,49,85,39,117,107,131,120,8,46,3,55,32,2,13,35,29,2,10,50,1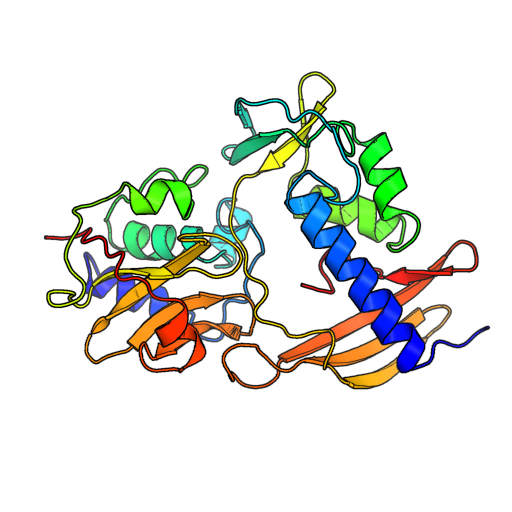12,66,96,0,47,103,38,1,54,62,5,2,9,152,94,2,11,126,92,2,18,164,41,9,59,24,23,81,22,184,56,92,4,0,4,17,37,31,6,4,0,50,0,1,26,0,136,137,12,95,10,132,77,74,33,106,153,90,68,42,4,19,8,35,0,40,0,43,18,81,8,67,24,99,55,2,121,71,131,1,32,0,35,67,40,116,184,98,29,4,0,41,70,7,49,18,1,30,139,43,22,45,100,2,0,10,71,43,0,43,72,19,62,66,133,3,92,30,41,14,16,8,2,15,26,120,67,4,35,94,94,106,36,0,0,0,0,4,0,0,40,30,0,0,34,56,8,72,25,107,5,4,98,49,10,14,2,7,0,87,61,0,37,63,82,43,116,77,21,55,40,114,87,38,127,96,2,3,0,0,1,0,37,31,101,78,97,28,0,0,0,0,0,24,21,12,157,27,42,0,0,0,0,1,11,5,77,1,1,20,72,21,41,27,83,33,111,48,0,141,67,7,38,128,27,37,0,48,27,25,40,176

Sequence (289 aa):
SGDLSQKQALQLALSAREHFWNTMSGHNPKVKKAVCPSGTFEYQNLQYVYMCSDLGTKAKAVNYLTPIFTKTAIEKGFKDYHFTVSKGKLAVPIGDGDNLLNWKKSTAKLISKKGSTITYEFTVPTLDGSPSAKRKVTFVKENKKWKVNQFDAVISGGIEGAISVGSSIVGQSPYKFGGGRTQSDINNRIFDCSSFVRWAYASAGVNLGPVGGTTTDTLVGRGQAVSASEMKRGDLVFFDTYKTNGHVGIYLGNGTFLNDNTSHGVSVDSMSNPYWKAAFKGVVRRVVQ

InterPro domains:
  IPR031841 DL-endopeptidase inhibitor IseA [PF16800] (26-179)
  IPR053749 Bacterial toxin-antitoxin system-associated superfamily [G3DSA:3.10.450.420] (23-181)

Secondary structure (DSSP, 8-state):
-----HHHHHHHHHHHHHHHHHHHHT--TTSTT------EEEETTEEEEEPPGGG-SHHHHHHHHTTTB-HHHHHHHHHHTT-EEETTEEEEE-------B-GGG-EEEEEEEETTEEEEEEEE-BTT-PPPEEEEEEEEEETTEEEES-TTS--/--HHHHHHHHHHTTTTS----TT-S-SHHHHHHT---HHHHHHHHHHHTT---S-TTT--HHHHTTSSEEE-GGG--TT-EEEE-SSSTT-EEEEEEETTEEEEEETTTEEEEEETTSHHHHHHEEEEEEE---